Protein AF-0000000083176251 (afdb_homodimer)

Sequence (212 aa):
MFQDSAREVRVEEPKFLVAELRQTDGNWRLAKVDLDEHLGNENGHFQWGGRNFSRTARNVHFGFEGAANVPVLRAELRTPDGAWEPRDVNLNERVFNNNGHFEFQYMFQDSAREVRVEEPKFLVAELRQTDGNWRLAKVDLDEHLGNENGHFQWGGRNFSRTARNVHFGFEGAANVPVLRAELRTPDGAWEPRDVNLNERVFNNNGHFEFQY

Nearest PDB structures (foldseek):
  2l2f-assembly1_A  TM=8.494E-01  e=3.860E-09  Fusarium graminearum
  5k79-assembly2_B  TM=9.320E-01  e=6.963E-08  Gloeothece citriformis PCC 7424
  2rp3-assembly1_A  TM=8.799E-01  e=9.721E-08  Nostoc ellipsosporum
  2pys-assembly1_B  TM=8.764E-01  e=2.646E-07  Nostoc ellipsosporum
  2yhh-assembly1_A  TM=8.850E-01  e=4.615E-07  Microcystis aeruginosa

Secondary structure (DSSP, 8-state):
-GGGGEEEEEEPPP-EEEEEEE-TTS-EEEEEEEGGGTEEEETTEEEET--BGGGGEEEEEEEEETTTTEEEEEEEEE-TTS-EEEEEEEGGGTEEEETTEEEE--/-GGGGEEEEEEPPP-EEEEEEE-TTS-EEEEEEEGGGTEEEETTEEEET--BGGGGEEEEEEEEETTTTEEEEEEEEE-TTS-EEEEEEEGGGTEEEETTEEEE--

Solvent-accessible surface area (backbone atoms only — not comparable to full-atom values): 11335 Å² total; per-residue (Å²): 103,26,68,81,47,40,43,82,69,45,57,47,57,45,44,38,43,34,28,36,18,46,27,88,87,69,48,74,29,86,29,74,44,59,43,34,73,40,28,9,63,53,78,25,32,82,27,82,80,30,50,50,24,50,83,49,39,43,80,57,46,67,48,69,43,74,95,81,55,43,47,34,42,35,28,31,21,44,26,90,88,69,49,73,32,84,39,70,46,59,48,61,76,34,39,32,62,56,65,23,34,84,37,78,60,133,103,26,68,81,47,42,43,81,70,45,56,46,57,44,45,37,42,35,28,34,20,45,27,87,86,71,49,74,31,86,30,75,45,60,42,35,73,41,28,10,62,55,77,26,31,82,26,83,78,31,50,51,24,50,81,49,39,44,79,57,45,67,47,67,44,74,95,80,54,42,48,34,43,33,28,32,21,46,28,89,86,69,48,73,32,84,40,71,46,60,48,64,76,33,40,34,61,55,68,25,34,84,36,77,59,134

Foldseek 3Di:
DVVVVDPPDDDFDDFKDWDWAAAPVGDTATEIDGNQCAWDDDQFETDGNHGDQRVQWDPWDWFQDDPVRFTKIWTFGAGPVGDTDTYMDGCVVFWDDDRNYTGGDD/DVVVVDPPDDDFDDFKDWDWFAAPVGDTATEIDGNQCAWDDDQFETDGNHGDQRVFWDPWDWFQDDPVRFTKIWTFGAGPVGDTDTYMDTCVVFWDDDRNYTGGDD

InterPro domains:
  IPR011058 Cyanovirin-N [PF08881] (2-103)
  IPR011058 Cyanovirin-N [SM01111] (1-104)
  IPR036673 Cyanovirin-N superfamily [G3DSA:2.30.60.10] (1-105)
  IPR036673 Cyanovirin-N superfamily [SSF51322] (2-104)

Organism: Aspergillus parasiticus (NCBI:txid5067)

Radius of gyration: 18.67 Å; Cα contacts (8 Å, |Δi|>4): 536; chains: 2; bounding box: 30×47×44 Å

Structure (mmCIF, N/CA/C/O backbone):
data_AF-0000000083176251-model_v1
#
loop_
_entity.id
_entity.type
_entity.pdbx_description
1 polymer Cyanovirin-N
#
loop_
_atom_site.group_PDB
_atom_site.id
_atom_site.type_symbol
_atom_site.label_atom_id
_atom_site.label_alt_id
_atom_site.label_comp_id
_atom_site.label_asym_id
_atom_site.label_entity_id
_atom_site.label_seq_id
_atom_site.pdbx_PDB_ins_code
_atom_site.Cartn_x
_atom_site.Cartn_y
_atom_site.Cartn_z
_atom_site.occupancy
_atom_site.B_iso_or_equiv
_atom_site.auth_seq_id
_atom_site.auth_comp_id
_atom_site.auth_asym_id
_atom_site.auth_atom_id
_atom_site.pdbx_PDB_model_num
ATOM 1 N N . MET A 1 1 ? -0.073 23.828 8.609 1 87.25 1 MET A N 1
ATOM 2 C CA . MET A 1 1 ? -0.25 22.672 7.742 1 87.25 1 MET A CA 1
ATOM 3 C C . MET A 1 1 ? -1.068 21.578 8.438 1 87.25 1 MET A C 1
ATOM 5 O O . MET A 1 1 ? -1.411 21.719 9.617 1 87.25 1 MET A O 1
ATOM 9 N N . PHE A 1 2 ? -1.451 20.484 7.66 1 93.12 2 PHE A N 1
ATOM 10 C CA . PHE A 1 2 ? -2.391 19.562 8.273 1 93.12 2 PHE A CA 1
ATOM 11 C C . PHE A 1 2 ? -1.743 18.828 9.445 1 93.12 2 PHE A C 1
ATOM 13 O O . PHE A 1 2 ? -2.422 18.453 10.398 1 93.12 2 PHE A O 1
ATOM 20 N N . GLN A 1 3 ? -0.335 18.641 9.383 1 91.38 3 GLN A N 1
ATOM 21 C CA . GLN A 1 3 ? 0.332 17.828 10.406 1 91.38 3 GLN A CA 1
ATOM 22 C C . GLN A 1 3 ? 0.306 18.531 11.758 1 91.38 3 GLN A C 1
ATOM 24 O O . GLN A 1 3 ? 0.506 17.891 12.797 1 91.38 3 GLN A O 1
ATOM 29 N N . ASP A 1 4 ? 0.112 19.859 11.789 1 93.12 4 ASP A N 1
ATOM 30 C CA . ASP A 1 4 ? 0.05 20.609 13.039 1 93.12 4 ASP A CA 1
ATOM 31 C C . ASP A 1 4 ? -1.169 20.203 13.867 1 93.12 4 ASP A C 1
ATOM 33 O O . ASP A 1 4 ? -1.215 20.453 15.07 1 93.12 4 ASP A O 1
ATOM 37 N N . SER A 1 5 ? -2.152 19.688 13.258 1 94.56 5 SER A N 1
ATOM 38 C CA . SER A 1 5 ? -3.379 19.234 13.906 1 94.56 5 SER A CA 1
ATOM 39 C C . SER A 1 5 ? -3.684 17.781 13.555 1 94.56 5 SER A C 1
ATOM 41 O O . SER A 1 5 ? -4.844 17.406 13.367 1 94.56 5 SER A O 1
ATOM 43 N N . ALA A 1 6 ? -2.57 17.047 13.367 1 94.81 6 ALA A N 1
ATOM 44 C CA . ALA A 1 6 ? -2.693 15.633 13.062 1 94.81 6 ALA A CA 1
ATOM 45 C C . ALA A 1 6 ? -1.812 14.789 13.984 1 94.81 6 ALA A C 1
ATOM 47 O O . ALA A 1 6 ? -0.78 15.266 14.469 1 94.81 6 ALA A O 1
ATOM 48 N N . ARG A 1 7 ? -2.209 13.578 14.289 1 93.81 7 ARG A N 1
ATOM 49 C CA . ARG A 1 7 ? -1.374 12.609 14.992 1 93.81 7 ARG A CA 1
ATOM 50 C C . ARG A 1 7 ? -1.463 11.234 14.328 1 93.81 7 ARG A C 1
ATOM 52 O O . ARG A 1 7 ? -2.361 10.992 13.523 1 93.81 7 ARG A O 1
ATOM 59 N N . GLU A 1 8 ? -0.409 10.367 14.555 1 92.25 8 GLU A N 1
ATOM 60 C CA . GLU A 1 8 ? -0.295 9.016 14.008 1 92.25 8 GLU A CA 1
ATOM 61 C C . GLU A 1 8 ? -0.391 9.031 12.484 1 92.25 8 GLU A C 1
ATOM 63 O O . GLU A 1 8 ? -1.147 8.25 11.898 1 92.25 8 GLU A O 1
ATOM 68 N N . VAL A 1 9 ? 0.205 10.07 11.836 1 93.5 9 VAL A N 1
ATOM 69 C CA . VAL A 1 9 ? 0.182 10.219 10.391 1 93.5 9 VAL A CA 1
ATOM 70 C C . VAL A 1 9 ? 1.012 9.109 9.742 1 93.5 9 VAL A C 1
ATOM 72 O O . VAL A 1 9 ? 2.148 8.859 10.156 1 93.5 9 VAL A O 1
ATOM 75 N N . ARG A 1 10 ? 0.509 8.445 8.797 1 91.94 10 ARG A N 1
ATOM 76 C CA . ARG A 1 10 ? 1.243 7.41 8.078 1 91.94 10 ARG A CA 1
ATOM 77 C C . ARG A 1 10 ? 0.65 7.18 6.691 1 91.94 10 ARG A C 1
ATOM 79 O O . ARG A 1 10 ? -0.488 7.574 6.422 1 91.94 10 ARG A O 1
ATOM 86 N N . VAL A 1 11 ? 1.422 6.664 5.785 1 93 11 VAL A N 1
ATOM 87 C CA . VAL A 1 11 ? 0.941 6.039 4.559 1 93 11 VAL A CA 1
ATOM 88 C C . VAL A 1 11 ? 0.914 4.523 4.727 1 93 11 VAL A C 1
ATOM 90 O O . VAL A 1 11 ? 1.904 3.92 5.148 1 93 11 VAL A O 1
ATOM 93 N N . GLU A 1 12 ? -0.21 3.934 4.477 1 90.44 12 GLU A N 1
ATOM 94 C CA . GLU A 1 12 ? -0.39 2.508 4.738 1 90.44 12 GLU A CA 1
ATOM 95 C C . GLU A 1 12 ? 0.56 1.668 3.887 1 90.44 12 GLU A C 1
ATOM 97 O O . GLU A 1 12 ? 0.79 1.976 2.717 1 90.44 12 GLU A O 1
ATOM 102 N N . GLU A 1 13 ? 1.12 0.697 4.535 1 89.69 13 GLU A N 1
ATOM 103 C CA . GLU A 1 13 ? 1.987 -0.242 3.83 1 89.69 13 GLU A CA 1
ATOM 104 C C . GLU A 1 13 ? 1.206 -1.041 2.791 1 89.69 13 GLU A C 1
ATOM 106 O O . GLU A 1 13 ? -0.003 -1.236 2.93 1 89.69 13 GLU A O 1
ATOM 111 N N . PRO A 1 14 ? 1.884 -1.422 1.731 1 90.31 14 PRO A N 1
ATOM 112 C CA . PRO A 1 14 ? 1.231 -2.277 0.738 1 90.31 14 PRO A CA 1
ATOM 113 C C . PRO A 1 14 ? 0.709 -3.582 1.334 1 90.31 14 PRO A C 1
ATOM 115 O O . PRO A 1 14 ? 1.409 -4.23 2.115 1 90.31 14 PRO A O 1
ATOM 118 N N . LYS A 1 15 ? -0.503 -3.949 1.013 1 93.56 15 LYS A N 1
ATOM 119 C CA . LYS A 1 15 ? -1.061 -5.16 1.608 1 93.56 15 LYS A CA 1
ATOM 120 C C . LYS A 1 15 ? -2.014 -5.859 0.644 1 93.56 15 LYS A C 1
ATOM 122 O O . LYS A 1 15 ? -2.561 -6.918 0.96 1 93.56 15 LYS A O 1
ATOM 127 N N . PHE A 1 16 ? -2.236 -5.336 -0.539 1 94.62 16 PHE A N 1
ATOM 128 C CA . PHE A 1 16 ? -3.154 -5.957 -1.484 1 94.62 16 PHE A CA 1
ATOM 129 C C . PHE A 1 16 ? -2.391 -6.652 -2.604 1 94.62 16 PHE A C 1
ATOM 131 O O . PHE A 1 16 ? -1.622 -6.016 -3.328 1 94.62 16 PHE A O 1
ATOM 138 N N . LEU A 1 17 ? -2.605 -7.941 -2.742 1 96.75 17 LEU A N 1
ATOM 139 C CA . LEU A 1 17 ? -2.123 -8.727 -3.873 1 96.75 17 LEU A CA 1
ATOM 140 C C . LEU A 1 17 ? -3.129 -8.711 -5.02 1 96.75 17 LEU A C 1
ATOM 142 O O . LEU A 1 17 ? -4.312 -8.984 -4.816 1 96.75 17 LEU A O 1
ATOM 146 N N . VAL A 1 18 ? -2.66 -8.344 -6.137 1 95.69 18 VAL A N 1
ATOM 147 C CA . VAL A 1 18 ? -3.525 -8.211 -7.305 1 95.69 18 VAL A CA 1
ATOM 148 C C . VAL A 1 18 ? -2.936 -8.992 -8.477 1 95.69 18 VAL A C 1
ATOM 150 O O . VAL A 1 18 ? -1.713 -9.062 -8.633 1 95.69 18 VAL A O 1
ATOM 153 N N . ALA A 1 19 ? -3.812 -9.617 -9.266 1 97.06 19 ALA A N 1
ATOM 154 C CA . ALA A 1 19 ? -3.402 -10.352 -10.469 1 97.06 19 ALA A CA 1
ATOM 155 C C . ALA A 1 19 ? -4.602 -10.664 -11.352 1 97.06 19 ALA A C 1
ATOM 157 O O . ALA A 1 19 ? -5.75 -10.586 -10.906 1 97.06 19 ALA A O 1
ATOM 158 N N . GLU A 1 20 ? -4.309 -10.859 -12.578 1 97.56 20 GLU A N 1
ATOM 159 C CA . GLU A 1 20 ? -5.27 -11.57 -13.414 1 97.56 20 GLU A CA 1
ATOM 160 C C . GLU A 1 20 ? -5.082 -13.086 -13.312 1 97.56 20 GLU A C 1
ATOM 162 O O . GLU A 1 20 ? -4.004 -13.602 -13.602 1 97.56 20 GLU A O 1
ATOM 167 N N . LEU A 1 21 ? -6.152 -13.766 -12.891 1 98.12 21 LEU A N 1
ATOM 168 C CA . LEU A 1 21 ? -6.078 -15.211 -12.688 1 98.12 21 LEU A CA 1
ATOM 169 C C . LEU A 1 21 ? -6.902 -15.953 -13.734 1 98.12 21 LEU A C 1
ATOM 171 O O . LEU A 1 21 ? -8.008 -15.523 -14.078 1 98.12 21 LEU A O 1
ATOM 175 N N . ARG A 1 22 ? -6.391 -16.969 -14.227 1 97.75 22 ARG A N 1
ATOM 176 C CA . ARG A 1 22 ? -7.051 -17.75 -15.266 1 97.75 22 ARG A CA 1
ATOM 177 C C . ARG A 1 22 ? -8.164 -18.625 -14.68 1 97.75 22 ARG A C 1
ATOM 179 O O . ARG A 1 22 ? -7.984 -19.234 -13.633 1 97.75 22 ARG A O 1
ATOM 186 N N . GLN A 1 23 ? -9.289 -18.641 -15.469 1 97.81 23 GLN A N 1
ATOM 187 C CA . GLN A 1 23 ? -10.422 -19.484 -15.109 1 97.81 23 GLN A CA 1
ATOM 188 C C . GLN A 1 23 ? -10.422 -20.781 -15.914 1 97.81 23 GLN A C 1
ATOM 190 O O . GLN A 1 23 ? -9.711 -20.891 -16.922 1 97.81 23 GLN A O 1
ATOM 195 N N . THR A 1 24 ? -11.195 -21.734 -15.484 1 96.12 24 THR A N 1
ATOM 196 C CA . THR A 1 24 ? -11.258 -23.047 -16.125 1 96.12 24 THR A CA 1
ATOM 197 C C . THR A 1 24 ? -11.781 -22.922 -17.562 1 96.12 24 THR A C 1
ATOM 199 O O . THR A 1 24 ? -11.453 -23.734 -18.422 1 96.12 24 THR A O 1
ATOM 202 N N . ASP A 1 25 ? -12.555 -21.891 -17.828 1 96.38 25 ASP A N 1
ATOM 203 C CA . ASP A 1 25 ? -13.109 -21.703 -19.156 1 96.38 25 ASP A CA 1
ATOM 204 C C . ASP A 1 25 ? -12.125 -20.969 -20.062 1 96.38 25 ASP A C 1
ATOM 206 O O . ASP A 1 25 ? -12.422 -20.719 -21.234 1 96.38 25 ASP A O 1
ATOM 210 N N . GLY A 1 26 ? -11.016 -20.594 -19.562 1 96.06 26 GLY A N 1
ATOM 211 C CA . GLY A 1 26 ? -9.977 -19.984 -20.375 1 96.06 26 GLY A CA 1
ATOM 212 C C . GLY A 1 26 ? -9.938 -18.469 -20.25 1 96.06 26 GLY A C 1
ATOM 213 O O . GLY A 1 26 ? -8.977 -17.844 -20.688 1 96.06 26 GLY A O 1
ATOM 214 N N . ASN A 1 27 ? -10.922 -17.906 -19.641 1 97.12 27 ASN A N 1
ATOM 215 C CA . ASN A 1 27 ? -10.961 -16.469 -19.453 1 97.12 27 ASN A CA 1
ATOM 216 C C . ASN A 1 27 ? -10.109 -16.031 -18.266 1 97.12 27 ASN A C 1
AT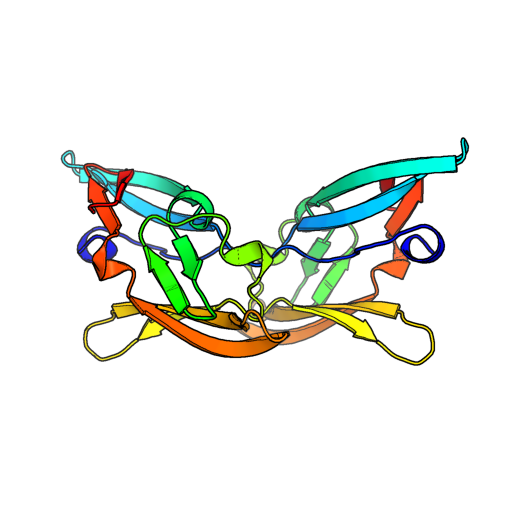OM 218 O O . ASN A 1 27 ? -9.664 -16.859 -17.484 1 97.12 27 ASN A O 1
ATOM 222 N N . TRP A 1 28 ? -9.82 -14.742 -18.266 1 97.19 28 TRP A N 1
ATOM 223 C CA . TRP A 1 28 ? -9.039 -14.164 -17.172 1 97.19 28 TRP A CA 1
ATOM 224 C C . TRP A 1 28 ? -9.906 -13.281 -16.281 1 97.19 28 TRP A C 1
ATOM 226 O O . TRP A 1 28 ? -10.773 -12.555 -16.781 1 97.19 28 TRP A O 1
ATOM 236 N N . ARG A 1 29 ? -9.672 -13.344 -15.008 1 97.31 29 ARG A N 1
ATOM 237 C CA . ARG A 1 29 ? -10.406 -12.539 -14.039 1 97.31 29 ARG A CA 1
ATOM 238 C C . ARG A 1 29 ? -9.461 -11.703 -13.188 1 97.31 29 ARG A C 1
ATOM 240 O O . ARG A 1 29 ? -8.492 -12.227 -12.633 1 97.31 29 ARG A O 1
ATOM 247 N N . LEU A 1 30 ? -9.758 -10.367 -13.094 1 96.38 30 LEU A N 1
ATOM 248 C CA . LEU A 1 30 ? -9.031 -9.523 -12.156 1 96.38 30 LEU A CA 1
ATOM 249 C C . LEU A 1 30 ? -9.359 -9.906 -10.711 1 96.38 30 LEU A C 1
ATOM 251 O O . LEU A 1 30 ? -10.523 -9.875 -10.305 1 96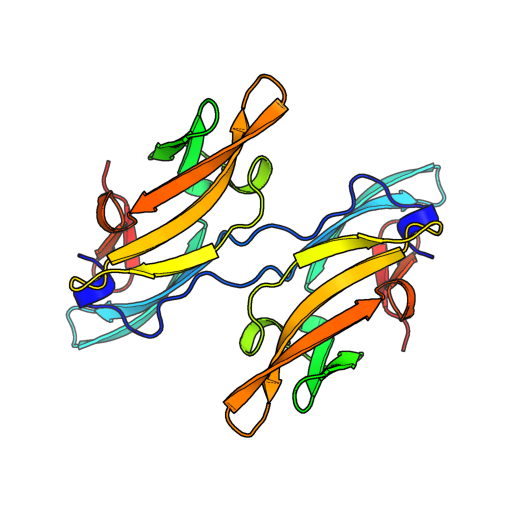.38 30 LEU A O 1
ATOM 255 N N . ALA A 1 31 ? -8.367 -10.359 -10.023 1 97.25 31 ALA A N 1
ATOM 256 C CA . ALA A 1 31 ? -8.531 -10.758 -8.625 1 97.25 31 ALA A CA 1
ATOM 257 C C . ALA A 1 31 ? -7.68 -9.891 -7.703 1 97.25 31 ALA A C 1
ATOM 259 O O . ALA A 1 31 ? -6.578 -9.477 -8.07 1 97.25 31 ALA A O 1
ATOM 260 N N . LYS A 1 32 ? -8.188 -9.539 -6.57 1 96 32 LYS A N 1
ATOM 261 C CA . LYS A 1 32 ? -7.531 -8.75 -5.535 1 96 32 LYS A CA 1
ATOM 262 C C . LYS A 1 32 ? -7.785 -9.344 -4.148 1 96 32 LYS A C 1
ATOM 264 O O . LYS A 1 32 ? -8.906 -9.766 -3.848 1 96 32 LYS A O 1
ATOM 269 N N . VAL A 1 33 ? -6.766 -9.43 -3.326 1 96.69 33 VAL A N 1
ATOM 270 C CA . VAL A 1 33 ? -6.957 -9.969 -1.979 1 96.69 33 VAL A CA 1
ATOM 271 C C . VAL A 1 33 ? -6.141 -9.148 -0.981 1 96.69 33 VAL A C 1
ATOM 273 O O . VAL A 1 33 ? -5.02 -8.727 -1.28 1 96.69 33 VAL A O 1
ATOM 276 N N . ASP A 1 34 ? -6.672 -8.867 0.172 1 96.44 34 ASP A N 1
ATOM 277 C CA . ASP A 1 34 ? -6.012 -8.203 1.29 1 96.44 34 ASP A CA 1
ATOM 278 C C . ASP A 1 34 ? -5.145 -9.188 2.08 1 96.44 34 ASP A C 1
ATOM 280 O O . ASP A 1 34 ? -5.668 -10.039 2.801 1 96.44 34 ASP A O 1
ATOM 284 N N . LEU A 1 35 ? -3.887 -9.047 2.033 1 97.62 35 LEU A N 1
ATOM 285 C CA . LEU A 1 35 ? -2.969 -9.969 2.688 1 97.62 35 LEU A CA 1
ATOM 286 C C . LEU A 1 35 ? -3.059 -9.844 4.203 1 97.62 35 LEU A C 1
ATOM 288 O O . LEU A 1 35 ? -2.686 -10.766 4.934 1 97.62 35 LEU A O 1
ATOM 292 N N . ASP A 1 36 ? -3.539 -8.703 4.727 1 96.81 36 ASP A N 1
ATOM 293 C CA . ASP A 1 36 ? -3.742 -8.508 6.16 1 96.81 36 ASP A CA 1
ATOM 294 C C . ASP A 1 36 ? -4.773 -9.492 6.707 1 96.81 36 ASP A C 1
ATOM 296 O O . ASP A 1 36 ? -4.875 -9.688 7.918 1 96.81 36 ASP A O 1
ATOM 300 N N . GLU A 1 37 ? -5.562 -10.07 5.836 1 97.38 37 GLU A N 1
ATOM 301 C CA . GLU A 1 37 ? -6.566 -11.031 6.273 1 97.38 37 GLU A CA 1
ATOM 302 C C . GLU A 1 37 ? -5.961 -12.43 6.43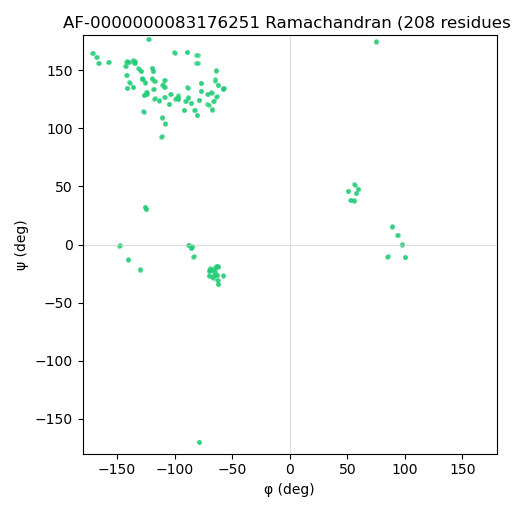 1 97.38 37 GLU A C 1
ATOM 304 O O . GLU A 1 37 ? -6.598 -13.328 6.988 1 97.38 37 GLU A O 1
ATOM 309 N N . HIS A 1 38 ? -4.75 -12.648 5.977 1 97.81 38 HIS A N 1
ATOM 310 C CA . HIS A 1 38 ? -4.18 -13.992 5.918 1 97.81 38 HIS A CA 1
ATOM 311 C C . HIS A 1 38 ? -2.797 -14.031 6.555 1 97.81 38 HIS A C 1
ATOM 313 O O . HIS A 1 38 ? -2.297 -15.109 6.902 1 97.81 38 HIS A O 1
ATOM 319 N N . LEU A 1 39 ? -2.133 -12.844 6.652 1 97.19 39 LEU A N 1
ATOM 320 C CA . LEU A 1 39 ? -0.773 -12.758 7.172 1 97.19 39 LEU A CA 1
ATOM 321 C C . LEU A 1 39 ? -0.727 -11.891 8.43 1 97.19 39 LEU A C 1
ATOM 323 O O . LEU A 1 39 ? -1.325 -10.812 8.469 1 97.19 39 LEU A O 1
ATOM 327 N N . GLY A 1 40 ? -0.051 -12.367 9.438 1 97.38 40 GLY A N 1
ATOM 328 C CA . GLY A 1 40 ? 0.206 -11.609 10.648 1 97.38 40 GLY A CA 1
ATOM 329 C C . GLY A 1 40 ? 1.684 -11.469 10.961 1 97.38 40 GLY A C 1
ATOM 330 O O . GLY A 1 40 ? 2.533 -11.852 10.156 1 97.38 40 GLY A O 1
ATOM 331 N N . ASN A 1 41 ? 1.97 -10.773 11.961 1 98.06 41 ASN A N 1
ATOM 332 C CA . ASN A 1 41 ? 3.299 -10.664 12.555 1 98.06 41 ASN A CA 1
ATOM 333 C C . ASN A 1 41 ? 3.355 -11.328 13.922 1 98.06 41 ASN A C 1
ATOM 335 O O . ASN A 1 41 ? 2.717 -10.867 14.875 1 98.06 41 ASN A O 1
ATOM 339 N N . GLU A 1 42 ? 4.059 -12.398 13.898 1 97.56 42 GLU A N 1
ATOM 340 C CA . GLU A 1 42 ? 4.305 -13.094 15.164 1 97.56 42 GLU A CA 1
ATOM 341 C C . GLU A 1 42 ? 5.758 -12.938 15.602 1 97.56 42 GLU A C 1
ATOM 343 O O . GLU A 1 42 ? 6.641 -13.641 15.102 1 97.56 42 GLU A O 1
ATOM 348 N N . ASN A 1 43 ? 5.992 -12.086 16.594 1 96.25 43 ASN A N 1
ATOM 349 C CA . ASN A 1 43 ? 7.312 -11.836 17.172 1 96.25 43 ASN A CA 1
ATOM 350 C C . ASN A 1 43 ? 8.336 -11.484 16.094 1 96.25 43 ASN A C 1
ATOM 352 O O . ASN A 1 43 ? 9.438 -12.031 16.078 1 96.25 43 ASN A O 1
ATOM 356 N N . GLY A 1 44 ? 7.91 -10.766 15.164 1 97.31 44 GLY A N 1
ATOM 357 C CA . GLY A 1 44 ? 8.828 -10.312 14.133 1 97.31 44 GLY A CA 1
ATOM 358 C C . GLY A 1 44 ? 8.945 -11.281 12.969 1 97.31 44 GLY A C 1
ATOM 359 O O . GLY A 1 44 ? 9.906 -11.227 12.195 1 97.31 44 GLY A O 1
ATOM 360 N N . HIS A 1 45 ? 8.008 -12.227 12.844 1 97.88 45 HIS A N 1
ATOM 361 C CA . HIS A 1 45 ? 7.973 -13.172 11.734 1 97.88 45 HIS A CA 1
ATOM 362 C C . HIS A 1 45 ? 6.602 -13.195 11.062 1 97.88 45 HIS A C 1
ATOM 364 O O . HIS A 1 45 ? 5.574 -13.078 11.742 1 97.88 45 HIS A O 1
ATOM 370 N N . PHE A 1 46 ? 6.656 -13.328 9.742 1 98.12 46 PHE A N 1
ATOM 371 C CA . PHE A 1 46 ? 5.387 -13.562 9.07 1 98.12 46 PHE A CA 1
ATOM 372 C C . PHE A 1 46 ? 4.703 -14.812 9.617 1 98.12 46 PHE A C 1
ATOM 374 O O . PHE A 1 46 ? 5.359 -15.82 9.875 1 98.12 46 PHE A O 1
ATOM 381 N N . GLN A 1 47 ? 3.488 -14.664 9.844 1 98 47 GLN A N 1
ATOM 382 C CA . GLN A 1 47 ? 2.705 -15.805 10.32 1 98 47 GLN A CA 1
ATOM 383 C C . GLN A 1 47 ? 1.47 -16.016 9.453 1 98 47 GLN A C 1
ATOM 385 O O . GLN A 1 47 ? 0.552 -15.195 9.445 1 98 47 GLN A O 1
ATOM 390 N N . TRP A 1 48 ? 1.426 -17.156 8.742 1 97.81 48 TRP A N 1
ATOM 391 C CA . TRP A 1 48 ? 0.218 -17.531 8.008 1 97.81 48 TRP A CA 1
ATOM 392 C C . TRP A 1 48 ? -0.941 -17.797 8.961 1 97.81 48 TRP A C 1
ATOM 394 O O . TRP A 1 48 ? -0.757 -18.406 10.016 1 97.81 48 TRP A O 1
ATOM 404 N N . GLY A 1 49 ? -2.135 -17.375 8.57 1 96.62 49 GLY A N 1
ATOM 405 C CA . GLY A 1 49 ? -3.301 -17.531 9.422 1 96.62 49 GLY A CA 1
ATOM 406 C C . GLY A 1 49 ? -3.453 -16.391 10.422 1 96.62 49 GLY A C 1
ATOM 407 O O . GLY A 1 49 ? -4.457 -16.312 11.133 1 96.62 49 GLY A O 1
ATOM 408 N N . GLY A 1 50 ? -2.434 -15.586 10.5 1 95.75 50 GLY A N 1
ATOM 409 C CA . GLY A 1 50 ? -2.533 -14.375 11.297 1 95.75 50 GLY A CA 1
ATOM 410 C C . GLY A 1 50 ? -3.283 -13.258 10.602 1 95.75 50 GLY A C 1
ATOM 411 O O . GLY A 1 50 ? -4.023 -13.5 9.648 1 95.75 50 GLY A O 1
ATOM 412 N N . ARG A 1 51 ? -3.221 -12.062 11.203 1 96.38 51 ARG A N 1
ATOM 413 C CA . ARG A 1 51 ? -3.895 -10.906 10.617 1 96.38 51 ARG A CA 1
ATOM 414 C C . ARG A 1 51 ? -3.074 -9.641 10.82 1 96.38 51 ARG A C 1
ATOM 416 O O . ARG A 1 51 ? -2.266 -9.555 11.742 1 96.38 51 ARG A O 1
ATOM 423 N N . ASN A 1 52 ? -3.285 -8.719 9.93 1 96.5 52 ASN A N 1
ATOM 424 C CA . ASN A 1 52 ? -2.844 -7.34 10.078 1 96.5 52 ASN A CA 1
ATOM 425 C C . ASN A 1 52 ? -1.329 -7.25 10.242 1 96.5 52 ASN A C 1
ATOM 427 O O . ASN A 1 52 ? -0.838 -6.543 11.125 1 96.5 52 ASN A O 1
ATOM 431 N N . PHE A 1 53 ? -0.616 -7.953 9.367 1 97.25 53 PHE A N 1
ATOM 432 C CA . PHE A 1 53 ? 0.837 -7.859 9.43 1 97.25 53 PHE A CA 1
ATOM 433 C C . PHE A 1 53 ? 1.3 -6.434 9.156 1 97.25 53 PHE A C 1
ATOM 435 O O . PHE A 1 53 ? 2.301 -5.98 9.711 1 97.25 53 PHE A O 1
ATOM 442 N N . SER A 1 54 ? 0.562 -5.727 8.266 1 94.44 54 SER A N 1
ATOM 443 C CA . SER A 1 54 ? 0.99 -4.434 7.738 1 94.44 54 SER A CA 1
ATOM 444 C C . SER A 1 54 ? 1.05 -3.381 8.844 1 94.44 54 SER A C 1
ATOM 446 O O . SER A 1 54 ? 1.756 -2.379 8.711 1 94.44 54 SER A O 1
ATOM 448 N N . ARG A 1 55 ? 0.334 -3.564 10.023 1 91.12 55 ARG A N 1
ATOM 449 C CA . ARG A 1 55 ? 0.281 -2.602 11.117 1 91.12 55 ARG A CA 1
ATOM 450 C C . ARG A 1 55 ? 1.62 -2.525 11.844 1 91.12 55 ARG A C 1
ATOM 452 O O . ARG A 1 55 ? 1.922 -1.522 12.5 1 91.12 55 ARG A O 1
ATOM 459 N N . THR A 1 56 ? 2.363 -3.613 11.797 1 94.12 56 THR A N 1
ATOM 460 C CA . THR A 1 56 ? 3.668 -3.664 12.445 1 94.12 56 THR A CA 1
ATOM 461 C C . THR A 1 56 ? 4.754 -4.059 11.453 1 94.12 56 THR A C 1
ATOM 463 O O . THR A 1 56 ? 5.668 -4.816 11.789 1 94.12 56 THR A O 1
ATOM 466 N N . ALA A 1 57 ? 4.523 -3.668 10.203 1 94.38 57 ALA A N 1
ATOM 467 C CA . ALA A 1 57 ? 5.488 -3.869 9.125 1 94.38 57 ALA A CA 1
ATOM 468 C C . ALA A 1 57 ? 5.91 -2.537 8.508 1 94.38 57 ALA A C 1
ATOM 470 O O . ALA A 1 57 ? 5.164 -1.556 8.57 1 94.38 57 ALA A O 1
ATOM 471 N N . ARG A 1 58 ? 7.09 -2.506 7.992 1 87.06 58 ARG A N 1
ATOM 472 C CA . ARG A 1 58 ? 7.57 -1.368 7.211 1 87.06 58 ARG A CA 1
ATOM 473 C C . ARG A 1 58 ? 8.43 -1.831 6.039 1 87.06 58 ARG A C 1
ATOM 475 O O . ARG A 1 58 ? 8.836 -2.992 5.98 1 87.06 58 ARG A O 1
ATOM 482 N N . ASN A 1 59 ? 8.531 -0.986 5.027 1 88.69 59 ASN A N 1
ATOM 483 C CA . ASN A 1 59 ? 9.328 -1.281 3.846 1 88.69 59 ASN A CA 1
ATOM 484 C C . ASN A 1 59 ? 8.875 -2.566 3.164 1 88.69 59 ASN A C 1
ATOM 486 O O . ASN A 1 59 ? 9.688 -3.447 2.879 1 88.69 59 ASN A O 1
ATOM 490 N N . VAL A 1 60 ? 7.582 -2.705 3.031 1 92.56 60 VAL A N 1
ATOM 491 C CA . VAL A 1 60 ? 7.012 -3.885 2.391 1 92.56 60 VAL A CA 1
ATOM 492 C C . VAL A 1 60 ? 7.281 -3.84 0.888 1 92.56 60 VAL A C 1
ATOM 494 O O . VAL A 1 60 ? 7.043 -2.818 0.239 1 92.56 60 VAL A O 1
ATOM 497 N N . HIS A 1 61 ? 7.793 -4.879 0.363 1 90.44 61 HIS A N 1
ATOM 498 C CA . HIS A 1 61 ? 8.047 -4.98 -1.07 1 90.44 61 HIS A CA 1
ATOM 499 C C . HIS A 1 61 ? 7.746 -6.387 -1.581 1 90.44 61 HIS A C 1
ATOM 501 O O . HIS A 1 61 ? 7.871 -7.363 -0.838 1 90.44 61 HIS A O 1
ATOM 507 N N . PHE A 1 62 ? 7.281 -6.402 -2.781 1 93.94 62 PHE A N 1
ATOM 508 C CA . PHE A 1 62 ? 6.941 -7.648 -3.461 1 93.94 62 PHE A CA 1
ATOM 509 C C . PHE A 1 62 ? 7.762 -7.812 -4.734 1 93.94 62 PHE A C 1
ATOM 511 O O . PHE A 1 62 ? 8.031 -6.832 -5.434 1 93.94 62 PHE A O 1
ATOM 518 N N . GLY A 1 63 ? 8.133 -9.125 -4.961 1 92 63 GLY A N 1
ATOM 519 C CA . GLY A 1 63 ? 8.781 -9.438 -6.223 1 92 63 GLY A CA 1
ATOM 520 C C . GLY A 1 63 ? 8.953 -10.922 -6.453 1 92 63 GLY A C 1
ATOM 521 O O . GLY A 1 63 ? 8.727 -11.727 -5.551 1 92 63 GLY A O 1
ATOM 522 N N . PHE A 1 64 ? 9.258 -11.273 -7.73 1 93.5 64 PHE A N 1
ATOM 523 C CA . PHE A 1 64 ? 9.602 -12.648 -8.094 1 93.5 64 PHE A CA 1
ATOM 524 C C . PHE A 1 64 ? 11.102 -12.875 -7.957 1 93.5 64 PHE A C 1
ATOM 526 O O . PHE A 1 64 ? 11.906 -12.031 -8.352 1 93.5 64 PHE A O 1
ATOM 533 N N . GLU A 1 65 ? 11.43 -13.992 -7.367 1 92.75 65 GLU A N 1
ATOM 534 C CA . GLU A 1 65 ? 12.844 -14.219 -7.09 1 92.75 65 GLU A CA 1
ATOM 535 C C . GLU A 1 65 ? 13.281 -15.609 -7.551 1 92.75 65 GLU A C 1
ATOM 537 O O . GLU A 1 65 ? 12.477 -16.547 -7.551 1 92.75 65 GLU A O 1
ATOM 542 N N . GLY A 1 66 ? 14.547 -15.695 -7.879 1 90.62 66 GLY A N 1
ATOM 543 C CA . GLY A 1 66 ? 15.164 -16.969 -8.203 1 90.62 66 GLY A CA 1
ATOM 544 C C . GLY A 1 66 ? 14.781 -17.484 -9.578 1 90.62 66 GLY A C 1
ATOM 545 O O . GLY A 1 66 ? 13.992 -16.859 -10.281 1 90.62 66 GLY A O 1
ATOM 546 N N . ALA A 1 67 ? 15.406 -18.594 -9.953 1 89.81 67 ALA A N 1
ATOM 547 C CA . ALA A 1 67 ? 15.188 -19.234 -11.25 1 89.81 67 ALA A CA 1
ATOM 548 C C . ALA A 1 67 ? 13.766 -19.766 -11.359 1 89.81 67 ALA A C 1
ATOM 550 O O . ALA A 1 67 ? 13.195 -19.812 -12.453 1 89.81 67 ALA A O 1
ATOM 551 N N . ALA A 1 68 ? 13.227 -20.062 -10.266 1 89.12 68 ALA A N 1
ATOM 552 C CA . ALA A 1 68 ? 11.891 -20.641 -10.242 1 89.12 68 ALA A CA 1
ATOM 553 C C . ALA A 1 68 ? 10.82 -19.562 -10.211 1 89.12 68 ALA A C 1
ATOM 555 O O . ALA A 1 68 ? 9.625 -19.859 -10.148 1 89.12 68 ALA A O 1
ATOM 556 N N . ASN A 1 69 ? 11.164 -18.203 -10.195 1 91.12 69 ASN A N 1
ATOM 557 C CA . ASN A 1 69 ? 10.234 -17.094 -10.211 1 91.12 69 ASN A CA 1
ATOM 558 C C . ASN A 1 69 ? 9.242 -17.172 -9.055 1 91.12 69 ASN A C 1
ATOM 560 O O . ASN A 1 69 ? 8.023 -17.094 -9.266 1 91.12 69 ASN A O 1
ATOM 564 N N . VAL A 1 70 ? 9.773 -17.328 -7.922 1 94.25 70 VAL A N 1
ATOM 565 C CA . VAL A 1 70 ? 8.984 -17.484 -6.707 1 94.25 70 VAL A CA 1
ATOM 566 C C . VAL A 1 70 ? 8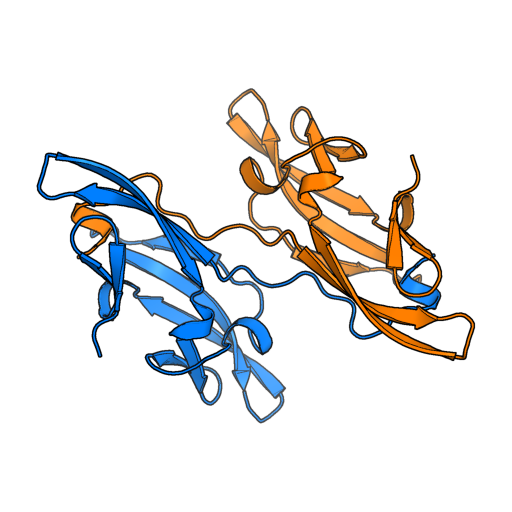.477 -16.125 -6.234 1 94.25 70 VAL A C 1
ATOM 568 O O . VAL A 1 70 ? 9.25 -15.172 -6.145 1 94.25 70 VAL A O 1
ATOM 571 N N . PRO A 1 71 ? 7.152 -16 -6.078 1 95.88 71 PRO A N 1
ATOM 572 C CA . PRO A 1 71 ? 6.617 -14.75 -5.543 1 95.88 71 PRO A CA 1
ATOM 573 C C . PRO A 1 71 ? 6.938 -14.555 -4.062 1 95.88 71 PRO A C 1
ATOM 575 O O . PRO A 1 71 ? 6.469 -15.328 -3.219 1 95.88 71 PRO A O 1
ATOM 578 N N . VAL A 1 72 ? 7.656 -13.469 -3.711 1 96.81 72 VAL A N 1
ATOM 579 C CA . VAL A 1 72 ? 8.141 -13.266 -2.35 1 96.81 72 VAL A CA 1
ATOM 580 C C . VAL A 1 72 ? 7.703 -11.891 -1.841 1 96.81 72 VAL A C 1
ATOM 582 O O . VAL A 1 72 ? 7.824 -10.891 -2.553 1 96.81 72 VAL A O 1
ATOM 585 N N . LEU A 1 73 ? 7.105 -11.867 -0.706 1 96.94 73 LEU A N 1
ATOM 586 C CA . LEU A 1 73 ? 6.848 -10.648 0.05 1 96.94 73 LEU A CA 1
ATOM 587 C C . LEU A 1 73 ? 7.918 -10.43 1.117 1 96.94 73 LEU A C 1
ATOM 589 O O . LEU A 1 73 ? 8.18 -11.328 1.923 1 96.94 73 LEU A O 1
ATOM 593 N N . ARG A 1 74 ? 8.531 -9.258 1.082 1 96.25 74 ARG A N 1
ATOM 594 C CA . ARG A 1 74 ? 9.547 -8.898 2.066 1 96.25 74 ARG A CA 1
ATOM 595 C C . ARG A 1 74 ? 9.133 -7.668 2.861 1 96.25 74 ARG A C 1
ATOM 597 O O . ARG A 1 74 ? 8.406 -6.816 2.357 1 96.25 74 ARG A O 1
ATOM 604 N N . ALA A 1 75 ? 9.57 -7.621 4.055 1 96.38 75 ALA A N 1
ATOM 605 C CA . ALA A 1 75 ? 9.305 -6.477 4.926 1 96.38 75 ALA A CA 1
ATOM 606 C C . ALA A 1 75 ? 10.172 -6.527 6.18 1 96.38 75 ALA A C 1
ATOM 608 O O . ALA A 1 75 ? 10.836 -7.535 6.441 1 96.38 75 ALA A O 1
ATOM 609 N N . GLU A 1 76 ? 10.312 -5.406 6.844 1 96.62 76 GLU A N 1
ATOM 610 C CA . GLU A 1 76 ? 10.781 -5.41 8.227 1 96.62 76 GLU A CA 1
ATOM 611 C C . GLU A 1 76 ? 9.617 -5.5 9.203 1 96.62 76 GLU A C 1
ATOM 613 O O . GLU A 1 76 ? 8.711 -4.664 9.18 1 96.62 76 GLU A O 1
ATOM 618 N N . LEU A 1 77 ? 9.633 -6.504 10.055 1 98.06 77 LEU A N 1
ATOM 619 C CA . LEU A 1 77 ? 8.539 -6.73 11 1 98.06 77 LEU A CA 1
ATOM 620 C C . LEU A 1 77 ? 8.977 -6.398 12.422 1 98.06 77 LEU A C 1
ATOM 622 O O . LEU A 1 77 ? 10.086 -6.73 12.828 1 98.06 77 LEU A O 1
ATOM 626 N N . ARG A 1 78 ? 8.141 -5.703 13.156 1 96.94 78 ARG A N 1
ATOM 627 C CA . ARG A 1 78 ? 8.461 -5.238 14.5 1 96.94 78 ARG A CA 1
ATOM 628 C C . ARG A 1 78 ? 8.352 -6.375 15.516 1 96.94 78 ARG A C 1
ATOM 630 O O . ARG A 1 78 ? 7.402 -7.164 15.469 1 96.94 78 ARG A O 1
ATOM 637 N N . THR A 1 79 ? 9.359 -6.512 16.359 1 97.69 79 THR A N 1
ATOM 638 C CA . THR A 1 79 ? 9.336 -7.477 17.453 1 97.69 79 THR A CA 1
ATOM 639 C C . THR A 1 79 ? 8.727 -6.855 18.719 1 97.69 79 THR A C 1
ATOM 641 O O . THR A 1 79 ? 8.562 -5.637 18.797 1 97.69 79 THR A O 1
ATOM 644 N N . PRO A 1 80 ? 8.352 -7.684 19.734 1 95.25 80 PRO A N 1
ATOM 645 C CA . PRO A 1 80 ? 7.781 -7.164 20.984 1 95.25 80 PRO A CA 1
ATOM 646 C C . PRO A 1 80 ? 8.711 -6.184 21.703 1 95.25 80 PRO A C 1
ATOM 648 O O . PRO A 1 80 ? 8.242 -5.27 22.375 1 95.25 80 PRO A O 1
ATOM 651 N N . ASP A 1 81 ? 9.945 -6.266 21.531 1 95.5 81 ASP A N 1
ATOM 652 C CA . ASP A 1 81 ? 10.898 -5.375 22.172 1 95.5 81 ASP A CA 1
ATOM 653 C C . ASP A 1 81 ? 11.086 -4.09 21.375 1 95.5 81 ASP A C 1
ATOM 655 O O . ASP A 1 81 ? 11.891 -3.23 21.75 1 95.5 81 ASP A O 1
ATOM 659 N N . GLY A 1 82 ? 10.438 -4.008 20.266 1 95 82 GLY A N 1
ATOM 660 C CA . GLY A 1 82 ? 10.461 -2.775 19.5 1 95 82 GLY A CA 1
ATOM 661 C C . GLY A 1 82 ? 11.484 -2.789 18.375 1 95 82 GLY A C 1
ATOM 662 O O . GLY A 1 82 ? 11.641 -1.796 17.672 1 95 82 GLY A O 1
ATOM 663 N N . ALA A 1 83 ? 12.227 -3.904 18.203 1 96.44 83 ALA A N 1
ATOM 664 C CA . ALA A 1 83 ? 13.219 -4.023 17.141 1 96.44 83 ALA A CA 1
ATOM 665 C C . ALA A 1 83 ? 12.555 -4.387 15.812 1 96.44 83 ALA A C 1
ATOM 667 O O . ALA A 1 83 ? 11.43 -4.898 15.797 1 96.44 83 ALA A O 1
ATOM 668 N N . TRP A 1 84 ? 13.219 -4.051 14.703 1 95.5 84 TRP A N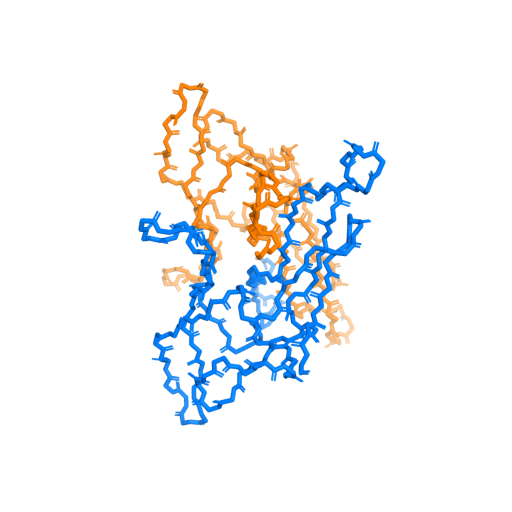 1
ATOM 669 C CA . TRP A 1 84 ? 12.734 -4.379 13.367 1 95.5 84 TRP A CA 1
ATOM 670 C C . TRP A 1 84 ? 13.594 -5.465 12.727 1 95.5 84 TRP A C 1
ATOM 672 O O . TRP A 1 84 ? 14.82 -5.324 12.641 1 95.5 84 TRP A O 1
ATOM 682 N N . GLU A 1 85 ? 12.953 -6.531 12.258 1 97.75 85 GLU A N 1
ATOM 683 C CA . GLU A 1 85 ? 13.664 -7.668 11.688 1 97.75 85 GLU A CA 1
ATOM 684 C C . GLU A 1 85 ? 13.297 -7.867 10.219 1 97.75 85 GLU A C 1
ATOM 686 O O . GLU A 1 85 ? 12.117 -7.977 9.875 1 97.75 85 GLU A O 1
ATOM 691 N N . PRO A 1 86 ? 14.352 -7.902 9.352 1 97.44 86 PRO A N 1
ATOM 692 C CA . PRO A 1 86 ? 14.047 -8.234 7.957 1 97.44 86 PRO A CA 1
ATOM 693 C C . PRO A 1 86 ? 13.555 -9.672 7.785 1 97.44 86 PRO A C 1
ATOM 695 O O . PRO A 1 86 ? 14.203 -10.609 8.258 1 97.44 86 PRO A O 1
ATOM 698 N N . ARG A 1 87 ? 12.336 -9.773 7.176 1 98 87 ARG A N 1
ATOM 699 C CA . ARG A 1 87 ? 11.727 -11.086 6.973 1 98 87 ARG A CA 1
ATOM 700 C C . ARG A 1 87 ? 11.141 -11.203 5.57 1 98 87 ARG A C 1
ATOM 702 O O . ARG A 1 87 ? 10.93 -10.195 4.895 1 98 87 ARG A O 1
ATOM 709 N N . ASP A 1 88 ? 10.977 -12.438 5.145 1 97.56 88 ASP A N 1
ATOM 710 C CA . ASP A 1 88 ? 10.32 -12.688 3.865 1 97.56 88 ASP A CA 1
ATOM 711 C C . ASP A 1 88 ? 9.391 -13.898 3.955 1 97.56 88 ASP A C 1
ATOM 713 O O . ASP A 1 88 ? 9.5 -14.695 4.887 1 97.56 88 ASP A O 1
ATOM 717 N N . VAL A 1 89 ? 8.453 -13.945 3.084 1 97.75 89 VAL A N 1
ATOM 718 C CA . VAL A 1 89 ? 7.527 -15.078 3.012 1 97.75 89 VAL A CA 1
ATOM 719 C C . VAL A 1 89 ? 7.227 -15.406 1.552 1 97.75 89 VAL A C 1
ATOM 721 O O . VAL A 1 89 ? 7.062 -14.5 0.727 1 97.75 89 VAL A O 1
ATOM 724 N N . ASN A 1 90 ? 7.281 -16.688 1.281 1 97.19 90 ASN A N 1
ATOM 725 C CA . ASN A 1 90 ? 6.93 -17.203 -0.041 1 97.19 90 ASN A CA 1
ATOM 726 C C . ASN A 1 90 ? 5.418 -17.375 -0.189 1 97.19 90 ASN A C 1
ATOM 728 O O . ASN A 1 90 ? 4.828 -18.25 0.443 1 97.19 90 ASN A O 1
ATOM 732 N N . LEU A 1 91 ? 4.781 -16.641 -1.081 1 97.38 91 LEU A N 1
ATOM 733 C CA . LEU A 1 91 ? 3.326 -16.641 -1.197 1 97.38 91 LEU A CA 1
ATOM 734 C C . LEU A 1 91 ? 2.834 -17.969 -1.763 1 97.38 91 LEU A C 1
ATOM 736 O O . LEU A 1 91 ? 1.7 -18.375 -1.505 1 97.38 91 LEU A O 1
ATOM 740 N N . ASN A 1 92 ? 3.682 -18.656 -2.438 1 95.81 92 ASN A N 1
ATOM 741 C CA . ASN A 1 92 ? 3.314 -19.953 -2.982 1 95.81 92 ASN A CA 1
ATOM 742 C C . ASN A 1 92 ? 3.012 -20.953 -1.873 1 95.81 92 ASN A C 1
ATOM 744 O O . ASN A 1 92 ? 2.42 -22.016 -2.127 1 95.81 92 ASN A O 1
ATOM 748 N N . GLU A 1 93 ? 3.447 -20.672 -0.753 1 95.94 93 GLU A N 1
ATOM 749 C CA . GLU A 1 93 ? 3.236 -21.578 0.362 1 95.94 93 GLU A CA 1
ATOM 750 C C . GLU A 1 93 ? 1.75 -21.75 0.659 1 95.94 93 GLU A C 1
ATOM 752 O O . GLU A 1 93 ? 1.329 -22.812 1.147 1 95.94 93 GLU A O 1
ATOM 757 N N . ARG A 1 94 ? 0.91 -20.703 0.402 1 96.94 94 ARG A N 1
ATOM 758 C CA . ARG A 1 94 ? -0.483 -20.797 0.828 1 96.94 94 ARG A CA 1
ATOM 759 C C . ARG A 1 94 ? -1.417 -20.203 -0.225 1 96.94 94 ARG A C 1
ATOM 761 O O . ARG A 1 94 ? -2.633 -20.391 -0.163 1 96.94 94 ARG A O 1
ATOM 768 N N . VAL A 1 95 ? -0.974 -19.531 -1.137 1 97.06 95 VAL A N 1
ATOM 769 C CA . VAL A 1 95 ? -1.812 -18.828 -2.104 1 97.06 95 VAL A CA 1
ATOM 770 C C . VAL A 1 95 ? -1.959 -19.672 -3.367 1 97.06 95 VAL A C 1
ATOM 772 O O . VAL A 1 95 ? -0.963 -20.047 -3.994 1 97.06 95 VAL A O 1
ATOM 775 N N . PHE A 1 96 ? -3.141 -19.906 -3.789 1 96.69 96 PHE A N 1
ATOM 776 C CA . PHE A 1 96 ? -3.457 -20.688 -4.977 1 96.69 96 PHE A CA 1
ATOM 777 C C . PHE A 1 96 ? -4.504 -19.984 -5.828 1 96.69 96 PHE A C 1
ATOM 779 O O . PHE A 1 96 ? -5.191 -19.078 -5.355 1 96.69 96 PHE A O 1
ATOM 786 N N . ASN A 1 97 ? -4.523 -20.312 -7.09 1 97.56 97 ASN A N 1
ATOM 787 C CA . ASN A 1 97 ? -5.598 -19.906 -7.992 1 97.56 97 ASN A CA 1
ATOM 788 C C . ASN A 1 97 ? -6.703 -20.953 -8.055 1 97.56 97 ASN A C 1
ATOM 790 O O . ASN A 1 97 ? -6.469 -22.078 -8.469 1 97.56 97 ASN A O 1
ATOM 794 N N . ASN A 1 98 ? -7.855 -20.516 -7.582 1 97.31 98 ASN A N 1
ATOM 795 C CA . ASN A 1 98 ? -9.047 -21.344 -7.715 1 97.31 98 ASN A CA 1
ATOM 796 C C . ASN A 1 98 ? -10.055 -20.734 -8.68 1 97.31 98 ASN A C 1
ATOM 798 O O . ASN A 1 98 ? -10.922 -19.969 -8.273 1 97.31 98 ASN A O 1
ATOM 802 N N . ASN A 1 99 ? -9.961 -21.125 -9.891 1 97.25 99 ASN A N 1
ATOM 803 C CA . ASN A 1 99 ? -10.867 -20.688 -10.953 1 97.25 99 ASN A CA 1
ATOM 804 C C . ASN A 1 99 ? -10.992 -19.172 -10.992 1 97.25 99 ASN A C 1
ATOM 806 O O . ASN A 1 99 ? -12.102 -18.641 -10.961 1 97.25 99 ASN A O 1
ATOM 810 N N . GLY A 1 100 ? -9.906 -18.516 -10.922 1 96.94 100 GLY A N 1
ATOM 811 C CA . GLY A 1 100 ? -9.891 -17.062 -11.086 1 96.94 100 GLY A CA 1
ATOM 812 C C . GLY A 1 100 ? -9.984 -16.312 -9.766 1 96.94 100 GLY A C 1
ATOM 813 O O . GLY A 1 100 ? -10.148 -15.094 -9.758 1 96.94 100 GLY A O 1
ATOM 814 N N . HIS A 1 101 ? -9.898 -17.047 -8.641 1 97.25 101 HIS A N 1
ATOM 815 C CA . HIS A 1 101 ? -9.914 -16.438 -7.32 1 97.25 101 HIS A CA 1
ATOM 816 C C . HIS A 1 101 ? -8.695 -16.859 -6.5 1 97.25 101 HIS A C 1
ATOM 818 O O . HIS A 1 101 ? -8.266 -18 -6.574 1 97.25 101 HIS A O 1
ATOM 824 N N . PHE A 1 102 ? -8.133 -15.883 -5.766 1 97.5 102 PHE A N 1
ATOM 825 C CA . PHE A 1 102 ? -7.113 -16.266 -4.793 1 97.5 102 PHE A CA 1
ATOM 826 C C . PHE A 1 102 ? -7.703 -17.156 -3.713 1 97.5 102 PHE A C 1
ATOM 828 O O . PHE A 1 102 ? -8.758 -16.859 -3.154 1 97.5 102 PHE A O 1
ATOM 835 N N . GLU A 1 103 ? -7.105 -18.219 -3.529 1 97.31 103 GLU A N 1
ATOM 836 C CA . GLU A 1 103 ? -7.473 -19.125 -2.443 1 97.31 103 GLU A CA 1
ATOM 837 C C . GLU A 1 103 ? -6.273 -19.422 -1.545 1 97.31 103 GLU A C 1
ATOM 839 O O . GLU A 1 103 ? -5.172 -19.672 -2.035 1 97.31 103 GLU A O 1
ATOM 844 N N . PHE A 1 104 ? -6.52 -19.281 -0.235 1 96.81 104 PHE A N 1
ATOM 845 C CA . PHE A 1 104 ? -5.473 -19.578 0.74 1 96.81 104 PHE A CA 1
ATOM 846 C C . PHE A 1 104 ? -5.703 -20.922 1.406 1 96.81 104 PHE A C 1
ATOM 848 O O . PHE A 1 104 ? -6.812 -21.219 1.853 1 96.81 104 PHE A O 1
ATOM 855 N N . GLN A 1 105 ? -4.68 -21.719 1.41 1 93.56 105 GLN A N 1
ATOM 856 C CA . GLN A 1 105 ? -4.793 -23.047 2 1 93.56 105 GLN A CA 1
ATOM 857 C C . GLN A 1 105 ? -3.926 -23.172 3.25 1 93.56 105 GLN A C 1
ATOM 859 O O . GLN A 1 105 ? -2.75 -22.797 3.232 1 93.56 105 GLN A O 1
ATOM 864 N N . TYR A 1 106 ? -4.562 -23.547 4.41 1 87.69 106 TYR A N 1
ATOM 865 C CA . TYR A 1 106 ? -3.883 -23.703 5.691 1 87.69 106 TYR A CA 1
ATOM 866 C C . TYR A 1 106 ? -3.748 -25.172 6.059 1 87.69 106 TYR A C 1
ATOM 868 O O . TYR A 1 106 ? -4.578 -26 5.668 1 87.69 106 TYR A O 1
ATOM 876 N N . MET B 1 1 ? 1.556 -23.719 -8.586 1 87.38 1 MET B N 1
ATOM 877 C CA . MET B 1 1 ? 1.26 -22.578 -7.711 1 87.38 1 MET B CA 1
ATOM 878 C C . MET B 1 1 ? 0.386 -21.562 -8.43 1 87.38 1 MET B C 1
ATOM 880 O O . MET B 1 1 ? 0.068 -21.719 -9.609 1 87.38 1 MET B O 1
ATOM 884 N N . PHE B 1 2 ? -0.073 -20.484 -7.656 1 93.38 2 PHE B N 1
ATOM 885 C CA . PHE B 1 2 ? -1.057 -19.609 -8.289 1 93.38 2 PHE B CA 1
ATOM 886 C C . PHE B 1 2 ? -0.438 -18.859 -9.453 1 93.38 2 PHE B C 1
ATOM 888 O O . PHE B 1 2 ? -1.126 -18.531 -10.43 1 93.38 2 PHE B O 1
ATOM 895 N N . GLN B 1 3 ? 0.945 -18.578 -9.391 1 91.81 3 GLN B N 1
ATOM 896 C CA . GLN B 1 3 ? 1.577 -17.75 -10.406 1 91.81 3 GLN B CA 1
ATOM 897 C C . GLN B 1 3 ? 1.603 -18.438 -11.758 1 91.81 3 GLN B C 1
ATOM 899 O O . GLN B 1 3 ? 1.771 -17.797 -12.797 1 91.81 3 GLN B O 1
ATOM 904 N N . ASP B 1 4 ? 1.496 -19.781 -11.773 1 93.19 4 ASP B N 1
ATOM 905 C CA . ASP B 1 4 ? 1.496 -20.547 -13.016 1 93.19 4 ASP B CA 1
ATOM 906 C C . ASP B 1 4 ? 0.267 -20.219 -13.859 1 93.19 4 ASP B C 1
ATOM 908 O O . ASP B 1 4 ? 0.253 -20.469 -15.07 1 93.19 4 ASP B O 1
ATOM 912 N N . SER B 1 5 ? -0.75 -19.766 -13.273 1 94.69 5 SER B N 1
ATOM 913 C CA . SER B 1 5 ? -1.99 -19.391 -13.945 1 94.69 5 SER B CA 1
ATOM 914 C C . SER B 1 5 ? -2.393 -17.953 -13.602 1 94.69 5 SER B C 1
ATOM 916 O O . SER B 1 5 ? -3.576 -17.656 -13.43 1 94.69 5 SER B O 1
ATOM 918 N N . ALA B 1 6 ? -1.339 -17.172 -13.406 1 94.94 6 ALA B N 1
ATOM 919 C CA . ALA B 1 6 ? -1.552 -15.758 -13.109 1 94.94 6 ALA B CA 1
ATOM 920 C C . ALA B 1 6 ? -0.716 -14.875 -14.031 1 94.94 6 ALA B C 1
ATOM 922 O O . ALA B 1 6 ? 0.35 -15.281 -14.5 1 94.94 6 ALA B O 1
ATOM 923 N N . ARG B 1 7 ? -1.182 -13.688 -14.359 1 93.88 7 ARG B N 1
ATOM 924 C CA . ARG B 1 7 ? -0.402 -12.672 -15.055 1 93.88 7 ARG B CA 1
ATOM 925 C C . ARG B 1 7 ? -0.582 -11.305 -14.398 1 93.88 7 ARG B C 1
ATOM 927 O O . ARG B 1 7 ? -1.503 -11.102 -13.609 1 93.88 7 ARG B O 1
ATOM 934 N N . GLU B 1 8 ? 0.416 -10.367 -14.617 1 92.38 8 GLU B N 1
ATOM 935 C CA . GLU B 1 8 ? 0.442 -9.016 -14.07 1 92.38 8 GLU B CA 1
ATOM 936 C C . GLU B 1 8 ? 0.333 -9.023 -12.555 1 92.38 8 GLU B C 1
ATOM 938 O O . GLU B 1 8 ? -0.476 -8.289 -11.977 1 92.38 8 GLU B O 1
ATOM 943 N N . VAL B 1 9 ? 0.986 -10.008 -11.891 1 93.62 9 VAL B N 1
ATOM 944 C CA . VAL B 1 9 ? 0.956 -10.148 -10.445 1 93.62 9 VAL B CA 1
ATOM 945 C C . VAL B 1 9 ? 1.707 -8.984 -9.797 1 93.62 9 VAL B C 1
ATOM 947 O O . VAL B 1 9 ? 2.83 -8.664 -10.195 1 93.62 9 VAL B O 1
ATOM 950 N N . ARG B 1 10 ? 1.148 -8.352 -8.844 1 92 10 ARG B N 1
ATOM 951 C CA . ARG B 1 10 ? 1.805 -7.27 -8.117 1 92 10 ARG B CA 1
ATOM 952 C C . ARG B 1 10 ? 1.182 -7.074 -6.742 1 92 10 ARG B C 1
ATOM 954 O O . ARG B 1 10 ? 0.065 -7.531 -6.488 1 92 10 ARG B O 1
ATOM 961 N N . VAL B 1 11 ? 1.906 -6.504 -5.848 1 93 11 VAL B N 1
ATOM 962 C CA . VAL B 1 11 ? 1.373 -5.91 -4.625 1 93 11 VAL B CA 1
ATOM 963 C C . VAL B 1 11 ? 1.25 -4.398 -4.797 1 93 11 VAL B C 1
ATOM 965 O O . VAL B 1 11 ? 2.203 -3.734 -5.211 1 93 11 VAL B O 1
ATOM 968 N N . GLU B 1 12 ? 0.089 -3.881 -4.566 1 90.44 12 GLU B N 1
ATOM 969 C CA . GLU B 1 12 ? -0.18 -2.473 -4.832 1 90.44 12 GLU B CA 1
ATOM 970 C C . GLU B 1 12 ? 0.704 -1.569 -3.977 1 90.44 12 GLU B C 1
ATOM 972 O O . GLU B 1 12 ? 0.942 -1.859 -2.803 1 90.44 12 GLU B O 1
ATOM 977 N N . GLU B 1 13 ? 1.208 -0.566 -4.609 1 89.62 13 GLU B N 1
ATOM 978 C CA . GLU B 1 13 ? 2.006 0.428 -3.898 1 89.62 13 GLU B CA 1
ATOM 979 C C . GLU B 1 13 ? 1.164 1.177 -2.869 1 89.62 13 GLU B C 1
ATOM 981 O O . GLU B 1 13 ? -0.054 1.292 -3.02 1 89.62 13 GLU B O 1
ATOM 986 N N . PRO B 1 14 ? 1.812 1.606 -1.817 1 90.25 14 PRO B N 1
ATOM 987 C CA . PRO B 1 14 ? 1.097 2.418 -0.83 1 90.25 14 PRO B CA 1
ATOM 988 C C . PRO B 1 14 ? 0.496 3.686 -1.432 1 90.25 14 PRO B C 1
ATOM 990 O O . PRO B 1 14 ? 1.153 4.371 -2.219 1 90.25 14 PRO B O 1
ATOM 993 N N . LYS B 1 15 ? -0.746 3.984 -1.116 1 93.44 15 LYS B N 1
ATOM 994 C CA . LYS B 1 15 ? -1.376 5.156 -1.716 1 93.44 15 LYS B CA 1
ATOM 995 C C . LYS B 1 15 ? -2.381 5.793 -0.759 1 93.44 15 LYS B C 1
ATOM 997 O O . LYS B 1 15 ? -2.99 6.816 -1.078 1 93.44 15 LYS B O 1
ATOM 1002 N N . PHE B 1 16 ? -2.58 5.238 0.427 1 94.69 16 PHE B N 1
ATOM 1003 C CA . PHE B 1 16 ? -3.547 5.797 1.365 1 94.69 16 PHE B CA 1
ATOM 1004 C C . PHE B 1 16 ? -2.84 6.535 2.496 1 94.69 16 PHE B C 1
ATOM 1006 O O . PHE B 1 16 ? -2.037 5.945 3.223 1 94.69 16 PHE B O 1
ATOM 1013 N N . LEU B 1 17 ? -3.141 7.812 2.641 1 96.75 17 LEU B N 1
ATOM 1014 C CA . LEU B 1 17 ? -2.723 8.625 3.779 1 96.75 17 LEU B CA 1
ATOM 1015 C C . LEU B 1 17 ? -3.74 8.539 4.914 1 96.75 17 LEU B C 1
ATOM 1017 O O . LEU B 1 17 ? -4.938 8.734 4.695 1 96.75 17 LEU B O 1
ATOM 1021 N N . VAL B 1 18 ? -3.254 8.211 6.035 1 95.69 18 VAL B N 1
ATOM 1022 C CA . VAL B 1 18 ? -4.121 8.023 7.191 1 95.69 18 VAL B CA 1
ATOM 1023 C C . VAL B 1 18 ? -3.596 8.836 8.375 1 95.69 18 VAL B C 1
ATOM 1025 O O . VAL B 1 18 ? -2.383 8.984 8.539 1 95.69 18 VAL B O 1
ATOM 1028 N N . ALA B 1 19 ? -4.523 9.398 9.164 1 97 19 ALA B N 1
ATOM 1029 C CA . ALA B 1 19 ? -4.172 10.148 10.367 1 97 19 ALA B CA 1
ATOM 1030 C C . ALA B 1 19 ? -5.398 10.383 11.242 1 97 19 ALA B C 1
ATOM 1032 O O . ALA B 1 19 ? -6.535 10.234 10.781 1 97 19 ALA B O 1
ATOM 1033 N N . GLU B 1 20 ? -5.141 10.594 12.484 1 97.5 20 GLU B N 1
ATOM 1034 C CA . GLU B 1 20 ? -6.152 11.242 13.312 1 97.5 20 GLU B CA 1
ATOM 1035 C C . GLU B 1 20 ? -6.059 12.758 13.219 1 97.5 20 GLU B C 1
ATOM 1037 O O . GLU B 1 20 ? -5.02 13.344 13.531 1 97.5 20 GLU B O 1
ATOM 1042 N N . LEU B 1 21 ? -7.16 13.367 12.789 1 98.12 21 LEU B N 1
ATOM 1043 C CA . LEU B 1 21 ? -7.172 14.812 12.586 1 98.12 21 LEU B CA 1
ATOM 1044 C C . LEU B 1 21 ? -8.055 15.5 13.633 1 98.12 21 LEU B C 1
ATOM 1046 O O . LEU B 1 21 ? -9.133 15 13.961 1 98.12 21 LEU B O 1
ATOM 1050 N N . ARG B 1 22 ? -7.609 16.547 14.125 1 97.81 22 ARG B N 1
ATOM 1051 C CA . ARG B 1 22 ? -8.328 17.281 15.164 1 97.81 22 ARG B CA 1
ATOM 1052 C C . ARG B 1 22 ? -9.484 18.078 14.578 1 97.81 22 ARG B C 1
ATOM 1054 O O . ARG B 1 22 ? -9.328 18.719 13.531 1 97.81 22 ARG B O 1
ATOM 1061 N N . GLN B 1 23 ? -10.625 18.031 15.359 1 97.81 23 GLN B N 1
ATOM 1062 C CA . GLN B 1 23 ? -11.797 18.812 14.984 1 97.81 23 GLN B CA 1
ATOM 1063 C C . GLN B 1 23 ? -11.883 20.094 15.805 1 97.81 23 GLN B C 1
ATOM 1065 O O . GLN B 1 23 ? -11.195 20.234 16.812 1 97.81 23 GLN B O 1
ATOM 1070 N N . THR B 1 24 ? -12.711 20.984 15.359 1 96.06 24 THR B N 1
ATOM 1071 C CA . THR B 1 24 ? -12.859 22.297 16.016 1 96.06 24 THR B CA 1
ATOM 1072 C C . THR B 1 24 ? -13.391 22.125 17.438 1 96.06 24 THR B C 1
ATOM 1074 O O . THR B 1 24 ? -13.125 22.953 18.297 1 96.06 24 THR B O 1
ATOM 1077 N N . ASP B 1 25 ? -14.102 21.047 17.672 1 96.31 25 ASP B N 1
ATOM 1078 C CA . ASP B 1 25 ? -14.664 20.828 19.016 1 96.31 25 ASP B CA 1
ATOM 1079 C C . ASP B 1 25 ? -13.641 20.156 19.922 1 96.31 25 ASP B C 1
ATOM 1081 O O . ASP B 1 25 ? -13.938 19.891 21.094 1 96.31 25 ASP B O 1
ATOM 1085 N N . GLY B 1 26 ? -12.516 19.859 19.438 1 96.06 26 GLY B N 1
ATOM 1086 C CA . GLY B 1 26 ? -11.445 19.297 20.25 1 96.06 26 GLY B CA 1
ATOM 1087 C C . GLY B 1 26 ? -11.312 17.797 20.125 1 96.06 26 GLY B C 1
ATOM 1088 O O . GLY B 1 26 ? -10.328 17.219 20.578 1 96.06 26 GLY B O 1
ATOM 1089 N N . ASN B 1 27 ? -12.258 17.172 19.516 1 97.12 27 ASN B N 1
ATOM 1090 C CA . ASN B 1 27 ? -12.211 15.719 19.312 1 97.12 27 ASN B CA 1
ATOM 1091 C C . ASN B 1 27 ? -11.32 15.344 18.141 1 97.12 27 ASN B C 1
ATOM 1093 O O . ASN B 1 27 ? -10.922 16.203 17.359 1 97.12 27 ASN B O 1
ATOM 1097 N N . TRP B 1 28 ? -10.953 14.086 18.125 1 97.12 28 TRP B N 1
ATOM 1098 C CA . TRP B 1 28 ? -10.125 13.562 17.047 1 97.12 28 TRP B CA 1
ATOM 1099 C C . TRP B 1 28 ? -10.93 12.633 16.141 1 97.12 28 TRP B C 1
ATOM 1101 O O . TRP B 1 28 ? -11.75 11.852 16.625 1 97.12 28 TRP B O 1
ATOM 1111 N N . ARG B 1 29 ? -10.672 12.711 14.859 1 97.31 29 ARG B N 1
ATOM 1112 C CA . ARG B 1 29 ? -11.344 11.867 13.883 1 97.31 29 ARG B CA 1
ATOM 1113 C C . ARG B 1 29 ? -10.336 11.102 13.039 1 97.31 29 ARG B C 1
ATOM 1115 O O . ARG B 1 29 ? -9.391 11.68 12.5 1 97.31 29 ARG B O 1
ATOM 1122 N N . LEU B 1 30 ? -10.555 9.75 12.938 1 96.38 30 LEU B N 1
ATOM 1123 C CA . LEU B 1 30 ? -9.766 8.961 12 1 96.38 30 LEU B CA 1
ATOM 1124 C C . LEU B 1 30 ? -10.102 9.328 10.562 1 96.38 30 LEU B C 1
ATOM 1126 O O . LEU B 1 30 ? -11.258 9.234 10.141 1 96.38 30 LEU B O 1
ATOM 1130 N N . ALA B 1 31 ? -9.125 9.844 9.867 1 97.19 31 ALA B N 1
ATOM 1131 C CA . ALA B 1 31 ? -9.297 10.242 8.469 1 97.19 31 ALA B CA 1
ATOM 1132 C C . ALA B 1 31 ? -8.383 9.43 7.551 1 97.19 31 ALA B C 1
ATOM 1134 O O . ALA B 1 31 ? -7.262 9.086 7.934 1 97.19 31 ALA B O 1
ATOM 1135 N N . LYS B 1 32 ? -8.859 9.047 6.41 1 96 32 LYS B N 1
ATOM 1136 C CA . LYS B 1 32 ? -8.133 8.305 5.379 1 96 32 LYS B CA 1
ATOM 1137 C C . LYS B 1 32 ? -8.414 8.883 3.992 1 96 32 LYS B C 1
ATOM 1139 O O . LYS B 1 32 ? -9.547 9.242 3.68 1 96 32 LYS B O 1
ATOM 1144 N N . VAL B 1 33 ? -7.391 9.055 3.178 1 96.56 33 VAL B N 1
ATOM 1145 C CA . VAL B 1 33 ? -7.594 9.578 1.831 1 96.56 33 VAL B CA 1
ATOM 1146 C C . VAL B 1 33 ? -6.719 8.812 0.842 1 96.56 33 VAL B C 1
ATOM 1148 O O . VAL B 1 33 ? -5.574 8.461 1.153 1 96.56 33 VAL B O 1
ATOM 1151 N N . ASP B 1 34 ? -7.234 8.5 -0.325 1 96.44 34 ASP B N 1
ATOM 1152 C CA . ASP B 1 34 ? -6.52 7.879 -1.437 1 96.44 34 ASP B CA 1
ATOM 1153 C C . ASP B 1 34 ? -5.711 8.914 -2.217 1 96.44 34 ASP B C 1
ATOM 1155 O O . ASP B 1 34 ? -6.277 9.734 -2.945 1 96.44 34 ASP B O 1
ATOM 1159 N N . LEU B 1 35 ? -4.434 8.852 -2.15 1 97.62 35 LEU B N 1
ATOM 1160 C CA . LEU B 1 35 ? -3.574 9.836 -2.795 1 97.62 35 LEU B CA 1
ATOM 1161 C C . LEU B 1 35 ? -3.639 9.703 -4.312 1 97.62 35 LEU B C 1
ATOM 1163 O O . LEU B 1 35 ? -3.324 10.648 -5.039 1 97.62 35 LEU B O 1
ATOM 1167 N N . ASP B 1 36 ? -4.043 8.539 -4.844 1 96.81 36 ASP B N 1
ATOM 1168 C CA . ASP B 1 36 ? -4.219 8.336 -6.277 1 96.81 36 ASP B CA 1
ATOM 1169 C C . ASP B 1 36 ? -5.305 9.258 -6.832 1 96.81 36 ASP B C 1
ATOM 1171 O O . ASP B 1 36 ? -5.406 9.445 -8.047 1 96.81 36 ASP B O 1
ATOM 1175 N N . GLU B 1 37 ? -6.141 9.766 -5.977 1 97.38 37 GLU B N 1
ATOM 1176 C CA . GLU B 1 37 ? -7.203 10.664 -6.426 1 97.38 37 GLU B CA 1
ATOM 1177 C C . GLU B 1 37 ? -6.688 12.094 -6.57 1 97.38 37 GLU B C 1
ATOM 1179 O O . GLU B 1 37 ? -7.375 12.953 -7.129 1 97.38 37 GLU B O 1
ATOM 1184 N N . HIS B 1 38 ? -5.488 12.406 -6.105 1 97.81 38 HIS B N 1
ATOM 1185 C CA . HIS B 1 38 ? -5.008 13.781 -6.039 1 97.81 38 HIS B CA 1
ATOM 1186 C C . HIS B 1 38 ? -3.623 13.906 -6.664 1 97.81 38 HIS B C 1
ATOM 1188 O O . HIS B 1 38 ? -3.189 15.016 -7 1 97.81 38 HIS B O 1
ATOM 1194 N N . LEU B 1 39 ? -2.887 12.766 -6.75 1 97.19 39 LEU B N 1
ATOM 1195 C CA . LEU B 1 39 ? -1.52 12.766 -7.262 1 97.19 39 LEU B CA 1
ATOM 1196 C C . LEU B 1 39 ? -1.408 11.914 -8.516 1 97.19 39 LEU B C 1
ATOM 1198 O O . LEU B 1 39 ? -1.941 10.797 -8.57 1 97.19 39 LEU B O 1
ATOM 1202 N N . GLY B 1 40 ? -0.753 12.438 -9.516 1 97.38 40 GLY B N 1
ATOM 1203 C CA . GLY B 1 40 ? -0.436 11.703 -10.727 1 97.38 40 GLY B CA 1
ATOM 1204 C C . GLY B 1 40 ? 1.052 11.648 -11.023 1 97.38 40 GLY B C 1
ATOM 1205 O O . GLY B 1 40 ? 1.867 12.086 -10.203 1 97.38 40 GLY B O 1
ATOM 1206 N N . ASN B 1 41 ? 1.403 10.977 -12.016 1 98.06 41 ASN B N 1
ATOM 1207 C CA . ASN B 1 41 ? 2.744 10.945 -12.594 1 98.06 41 ASN B CA 1
ATOM 1208 C C . ASN B 1 41 ? 2.775 11.617 -13.969 1 98.06 41 ASN B C 1
ATOM 1210 O O . ASN B 1 41 ? 2.184 11.117 -14.922 1 98.06 41 ASN B O 1
ATOM 1214 N N . GLU B 1 42 ? 3.406 12.742 -13.93 1 97.56 42 GLU B N 1
ATOM 1215 C CA . GLU B 1 42 ? 3.617 13.453 -15.188 1 97.56 42 GLU B CA 1
ATOM 1216 C C . GLU B 1 42 ? 5.082 13.398 -15.617 1 97.56 42 GLU B C 1
ATOM 1218 O O . GLU B 1 42 ? 5.906 14.164 -15.117 1 97.56 42 GLU B O 1
ATOM 1223 N N . ASN B 1 43 ? 5.387 12.555 -16.594 1 96.25 43 ASN B N 1
ATOM 1224 C CA . ASN B 1 43 ? 6.723 12.391 -17.156 1 96.25 43 ASN B CA 1
ATOM 1225 C C . ASN B 1 43 ? 7.758 12.109 -16.062 1 96.25 43 ASN B C 1
ATOM 1227 O O . ASN B 1 43 ? 8.828 12.719 -16.047 1 96.25 43 ASN B O 1
ATOM 1231 N N . GLY B 1 44 ? 7.363 11.367 -15.148 1 97.25 44 GLY B N 1
ATOM 1232 C CA . GLY B 1 44 ? 8.305 10.969 -14.109 1 97.25 44 GLY B CA 1
ATOM 1233 C C . GLY B 1 44 ? 8.344 11.938 -12.938 1 97.25 44 GLY B C 1
ATOM 1234 O O . GLY B 1 44 ? 9.297 11.945 -12.164 1 97.25 44 GLY B O 1
ATOM 1235 N N . HIS B 1 45 ? 7.344 12.828 -12.836 1 97.88 45 HIS B N 1
ATOM 1236 C CA . HIS B 1 45 ? 7.238 13.758 -11.719 1 97.88 45 HIS B CA 1
ATOM 1237 C C . HIS B 1 45 ? 5.863 13.688 -11.062 1 97.88 45 HIS B C 1
ATOM 1239 O O . HIS B 1 45 ? 4.855 13.508 -11.75 1 97.88 45 HIS B O 1
ATOM 1245 N N . PHE B 1 46 ? 5.895 13.812 -9.75 1 98.12 46 PHE B N 1
ATOM 1246 C CA . PHE B 1 46 ? 4.602 13.961 -9.086 1 98.12 46 PHE B CA 1
ATOM 1247 C C . PHE B 1 46 ? 3.846 15.164 -9.633 1 98.12 46 PHE B C 1
ATOM 1249 O O . PHE B 1 46 ? 4.438 16.219 -9.883 1 98.12 46 PHE B O 1
ATOM 1256 N N . GLN B 1 47 ? 2.643 14.953 -9.883 1 98 47 GLN B N 1
ATOM 1257 C CA . GLN B 1 47 ? 1.791 16.031 -10.359 1 98 47 GLN B CA 1
ATOM 1258 C C . GLN B 1 47 ? 0.537 16.172 -9.5 1 98 47 GLN B C 1
ATOM 1260 O O . GLN B 1 47 ? -0.327 15.289 -9.516 1 98 47 GLN B O 1
ATOM 1265 N N . TRP B 1 48 ? 0.42 17.312 -8.789 1 97.81 48 TRP B N 1
ATOM 1266 C CA . TRP B 1 48 ?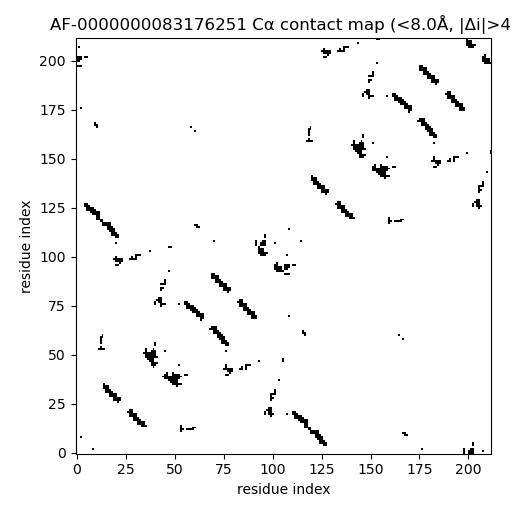 -0.815 17.594 -8.07 1 97.81 48 TRP B CA 1
ATOM 1267 C C . TRP B 1 48 ? -1.979 17.781 -9.031 1 97.81 48 TRP B C 1
ATOM 1269 O O . TRP B 1 48 ? -1.824 18.422 -10.078 1 97.81 48 TRP B O 1
ATOM 1279 N N . GLY B 1 49 ? -3.148 17.297 -8.656 1 96.56 49 GLY B N 1
ATOM 1280 C CA . GLY B 1 49 ? -4.312 17.359 -9.531 1 96.56 49 GLY B CA 1
ATOM 1281 C C . GLY B 1 49 ? -4.379 16.219 -10.523 1 96.56 49 GLY B C 1
ATOM 1282 O O . GLY B 1 49 ? -5.375 16.078 -11.242 1 96.56 49 GLY B O 1
ATOM 1283 N N . GLY B 1 50 ? -3.314 15.492 -10.594 1 95.75 50 GLY B N 1
ATOM 1284 C CA . GLY B 1 50 ? -3.328 14.281 -11.406 1 95.75 50 GLY B CA 1
ATOM 1285 C C . GLY B 1 50 ? -4.012 13.117 -10.719 1 95.75 50 GLY B C 1
ATOM 1286 O O . GLY B 1 50 ? -4.773 13.305 -9.766 1 95.75 50 GLY B O 1
ATOM 1287 N N . ARG B 1 51 ? -3.877 11.93 -11.328 1 96.44 51 ARG B N 1
ATOM 1288 C CA . ARG B 1 51 ? -4.48 10.727 -10.758 1 96.44 51 ARG B CA 1
ATOM 1289 C C . ARG B 1 51 ? -3.578 9.516 -10.945 1 96.44 51 ARG B C 1
ATOM 1291 O O . ARG B 1 51 ? -2.758 9.484 -11.867 1 96.44 51 ARG B O 1
ATOM 1298 N N . ASN B 1 52 ? -3.736 8.578 -10.047 1 96.5 52 ASN B N 1
ATOM 1299 C CA . ASN B 1 52 ? -3.205 7.223 -10.195 1 96.5 52 ASN B CA 1
ATOM 1300 C C . ASN B 1 52 ? -1.686 7.234 -10.344 1 96.5 52 ASN B C 1
ATOM 1302 O O . ASN B 1 52 ? -1.14 6.562 -11.219 1 96.5 52 ASN B O 1
ATOM 1306 N N . PHE B 1 53 ? -1.035 7.988 -9.461 1 97.25 53 PHE B N 1
ATOM 1307 C CA . PHE B 1 53 ? 0.422 7.988 -9.508 1 97.25 53 PHE B CA 1
ATOM 1308 C C . PHE B 1 53 ? 0.976 6.598 -9.227 1 97.25 53 PHE B C 1
ATOM 1310 O O . PHE B 1 53 ? 2.008 6.211 -9.781 1 97.25 53 PHE B O 1
ATOM 1317 N N . SER B 1 54 ? 0.272 5.828 -8.344 1 94.5 54 SER B N 1
ATOM 1318 C CA . SER B 1 54 ? 0.779 4.566 -7.816 1 94.5 54 SER B CA 1
ATOM 1319 C C . SER B 1 54 ? 0.917 3.523 -8.922 1 94.5 54 SER B C 1
ATOM 1321 O O . SER B 1 54 ? 1.689 2.57 -8.789 1 94.5 54 SER B O 1
ATOM 1323 N N . ARG B 1 55 ? 0.204 3.664 -10.109 1 91.06 55 ARG B N 1
ATOM 1324 C CA . ARG B 1 55 ? 0.225 2.703 -11.211 1 91.06 55 ARG B CA 1
ATOM 1325 C C . ARG B 1 55 ? 1.573 2.717 -11.922 1 91.06 55 ARG B C 1
ATOM 1327 O O . ARG B 1 55 ? 1.948 1.737 -12.57 1 91.06 55 ARG B O 1
ATOM 1334 N N . THR B 1 56 ? 2.248 3.852 -11.852 1 94.12 56 THR B N 1
ATOM 1335 C CA . THR B 1 56 ? 3.553 3.988 -12.492 1 94.12 56 THR B CA 1
ATOM 1336 C C . THR B 1 56 ? 4.602 4.449 -11.484 1 94.12 56 THR B C 1
ATOM 1338 O O . THR B 1 56 ? 5.473 5.258 -11.812 1 94.12 56 THR B O 1
ATOM 1341 N N . ALA B 1 57 ? 4.387 4.051 -10.242 1 94.44 57 ALA B N 1
ATOM 1342 C CA . ALA B 1 57 ? 5.324 4.312 -9.156 1 94.44 57 ALA B CA 1
ATOM 1343 C C . ALA B 1 57 ? 5.828 3.008 -8.539 1 94.44 57 ALA B C 1
ATOM 1345 O O . ALA B 1 57 ? 5.148 1.982 -8.609 1 94.44 57 ALA B O 1
ATOM 1346 N N . ARG B 1 58 ? 6.996 3.053 -8.023 1 87.25 58 ARG B N 1
ATOM 1347 C CA . ARG B 1 58 ? 7.543 1.946 -7.242 1 87.25 58 ARG B CA 1
ATOM 1348 C C . ARG B 1 58 ? 8.352 2.459 -6.055 1 87.25 58 ARG B C 1
ATOM 1350 O O . ARG B 1 58 ? 8.688 3.645 -5.992 1 87.25 58 ARG B O 1
ATOM 1357 N N . ASN B 1 59 ? 8.508 1.606 -5.043 1 88.5 59 ASN B N 1
ATOM 1358 C CA . ASN B 1 59 ? 9.273 1.947 -3.848 1 88.5 59 ASN B CA 1
ATOM 1359 C C . ASN B 1 59 ? 8.727 3.197 -3.168 1 88.5 59 ASN B C 1
ATOM 1361 O O . ASN B 1 59 ? 9.477 4.129 -2.869 1 88.5 59 ASN B O 1
ATOM 1365 N N . VAL B 1 60 ? 7.418 3.264 -3.053 1 92.56 60 VAL B N 1
ATOM 1366 C CA . VAL B 1 60 ? 6.762 4.402 -2.416 1 92.56 60 VAL B CA 1
ATOM 1367 C C . VAL B 1 60 ? 7.016 4.367 -0.911 1 92.56 60 VAL B C 1
ATOM 1369 O O . VAL B 1 60 ? 6.828 3.332 -0.268 1 92.56 60 VAL B O 1
ATOM 1372 N N . HIS B 1 61 ? 7.457 5.441 -0.362 1 90.5 61 HIS B N 1
ATOM 1373 C CA . HIS B 1 61 ? 7.688 5.555 1.074 1 90.5 61 HIS B CA 1
ATOM 1374 C C . HIS B 1 61 ? 7.297 6.938 1.588 1 90.5 61 HIS B C 1
ATOM 1376 O O . HIS B 1 61 ? 7.375 7.922 0.851 1 90.5 61 HIS B O 1
ATOM 1382 N N . PHE B 1 62 ? 6.816 6.91 2.775 1 93.94 62 PHE B N 1
ATOM 1383 C CA . PHE B 1 62 ? 6.391 8.125 3.457 1 93.94 62 PHE B CA 1
ATOM 1384 C C . PHE B 1 62 ? 7.188 8.336 4.738 1 93.94 62 PHE B C 1
ATOM 1386 O O . PHE B 1 62 ? 7.516 7.379 5.438 1 93.94 62 PHE B O 1
ATOM 1393 N N . GLY B 1 63 ? 7.465 9.672 4.969 1 92.06 63 GLY B N 1
ATOM 1394 C CA . GLY B 1 63 ? 8.078 10.023 6.238 1 92.06 63 GLY B CA 1
ATOM 1395 C C . GLY B 1 63 ? 8.156 11.516 6.48 1 92.06 63 GLY B C 1
ATOM 1396 O O . GLY B 1 63 ? 7.883 12.312 5.574 1 92.06 63 GLY B O 1
ATOM 1397 N N . PHE B 1 64 ? 8.414 11.875 7.758 1 93.44 64 PHE B N 1
ATOM 1398 C CA . PHE B 1 64 ? 8.672 13.258 8.133 1 93.44 64 PHE B CA 1
ATOM 1399 C C . PHE B 1 64 ? 10.156 13.594 8.016 1 93.44 64 PHE B C 1
ATOM 1401 O O . PHE B 1 64 ? 11.008 12.789 8.406 1 93.44 64 PHE B O 1
ATOM 1408 N N . GLU B 1 65 ? 10.414 14.719 7.441 1 92.81 65 GLU B N 1
ATOM 1409 C CA . GLU B 1 65 ? 11.812 15.039 7.184 1 92.81 65 GLU B CA 1
ATOM 1410 C C . GLU B 1 65 ? 12.156 16.453 7.664 1 92.81 65 GLU B C 1
ATOM 1412 O O . GLU B 1 65 ? 11.297 17.344 7.66 1 92.81 65 GLU B O 1
ATOM 1417 N N . GLY B 1 66 ? 13.398 16.609 8.023 1 90.69 66 GLY B N 1
ATOM 1418 C CA . GLY B 1 66 ? 13.938 17.922 8.367 1 90.69 66 GLY B CA 1
ATOM 1419 C C . GLY B 1 66 ? 13.492 18.406 9.734 1 90.69 66 GLY B C 1
ATOM 1420 O O . GLY B 1 66 ? 12.727 17.719 10.422 1 90.69 66 GLY B O 1
ATOM 1421 N N . ALA B 1 67 ? 14.055 19.547 10.125 1 89.81 67 ALA B N 1
ATOM 1422 C CA . ALA B 1 67 ? 13.766 20.156 11.422 1 89.81 67 ALA B CA 1
ATOM 1423 C C . ALA B 1 67 ? 12.312 20.609 11.508 1 89.81 67 ALA B C 1
ATOM 1425 O O . ALA B 1 67 ? 11.727 20.625 12.594 1 89.81 67 ALA B O 1
ATOM 1426 N N . ALA B 1 68 ? 11.773 20.875 10.406 1 89.25 68 ALA B N 1
ATOM 1427 C CA . ALA B 1 68 ? 10.398 21.375 10.359 1 89.25 68 ALA B CA 1
ATOM 1428 C C . ALA B 1 68 ? 9.398 20.234 10.305 1 89.25 68 ALA B C 1
ATOM 1430 O O . ALA B 1 68 ? 8.188 20.453 10.227 1 89.25 68 ALA B O 1
ATOM 1431 N N . ASN B 1 69 ? 9.836 18.922 10.297 1 91.12 69 ASN B N 1
ATOM 1432 C CA . ASN B 1 69 ? 8.969 17.734 10.289 1 91.12 69 ASN B CA 1
ATOM 1433 C C . ASN B 1 69 ? 7.992 17.766 9.117 1 91.12 69 ASN B C 1
ATOM 1435 O O . ASN B 1 69 ? 6.785 17.609 9.297 1 91.12 69 ASN B O 1
ATOM 1439 N N . VAL B 1 70 ? 8.547 17.953 8 1 94.19 70 VAL B N 1
ATOM 1440 C CA . VAL B 1 70 ? 7.766 18.062 6.77 1 94.19 70 VAL B CA 1
ATOM 1441 C C . VAL B 1 70 ? 7.352 16.672 6.289 1 94.19 70 VAL B C 1
ATOM 1443 O O . VAL B 1 70 ? 8.18 15.766 6.203 1 94.19 70 VAL B O 1
ATOM 1446 N N . PRO B 1 71 ? 6.039 16.484 6.109 1 95.75 71 PRO B N 1
ATOM 1447 C CA . PRO B 1 71 ? 5.594 15.195 5.562 1 95.75 71 PRO B CA 1
ATOM 1448 C C . PRO B 1 71 ? 5.941 15.031 4.082 1 95.75 71 PRO B C 1
ATOM 1450 O O . PRO B 1 71 ? 5.441 15.781 3.24 1 95.75 71 PRO B O 1
ATOM 1453 N N . VAL B 1 72 ? 6.727 13.984 3.744 1 96.81 72 VAL B N 1
ATOM 1454 C CA . VAL B 1 72 ? 7.242 13.82 2.389 1 96.81 72 VAL B CA 1
ATOM 1455 C C . VAL B 1 72 ? 6.898 12.43 1.869 1 96.81 72 VAL B C 1
ATOM 1457 O O . VAL B 1 72 ? 7.074 11.438 2.578 1 96.81 72 VAL B O 1
ATOM 1460 N N . LEU B 1 73 ? 6.312 12.359 0.708 1 96.94 73 LEU B N 1
ATOM 1461 C CA . LEU B 1 73 ? 6.141 11.125 -0.054 1 96.94 73 LEU B CA 1
ATOM 1462 C C . LEU B 1 73 ? 7.234 10.984 -1.11 1 96.94 73 LEU B C 1
ATOM 1464 O O . LEU B 1 73 ? 7.445 11.898 -1.913 1 96.94 73 LEU B O 1
ATOM 1468 N N . ARG B 1 74 ? 7.926 9.867 -1.06 1 96.19 74 ARG B N 1
ATOM 1469 C CA . ARG B 1 74 ? 8.977 9.578 -2.031 1 96.19 74 ARG B CA 1
ATOM 1470 C C . ARG B 1 74 ? 8.656 8.32 -2.832 1 96.19 74 ARG B C 1
ATOM 1472 O O . ARG B 1 74 ? 7.977 7.418 -2.336 1 96.19 74 ARG B O 1
ATOM 1479 N N . ALA B 1 75 ? 9.102 8.305 -4.031 1 96.31 75 ALA B N 1
ATOM 1480 C CA . ALA B 1 75 ? 8.914 7.148 -4.906 1 96.31 75 ALA B CA 1
ATOM 1481 C C . ALA B 1 75 ? 9.797 7.258 -6.148 1 96.31 75 ALA B C 1
ATOM 1483 O O . ALA B 1 75 ? 10.398 8.305 -6.402 1 96.31 75 ALA B O 1
ATOM 1484 N N . GLU B 1 76 ? 10.016 6.152 -6.812 1 96.62 76 GLU B N 1
ATOM 1485 C CA . GLU B 1 76 ? 10.5 6.188 -8.188 1 96.62 76 GLU B CA 1
ATOM 1486 C C . GLU B 1 76 ? 9.336 6.203 -9.18 1 96.62 76 GLU B C 1
ATOM 1488 O O . GLU B 1 76 ? 8.484 5.312 -9.156 1 96.62 76 GLU B O 1
ATOM 1493 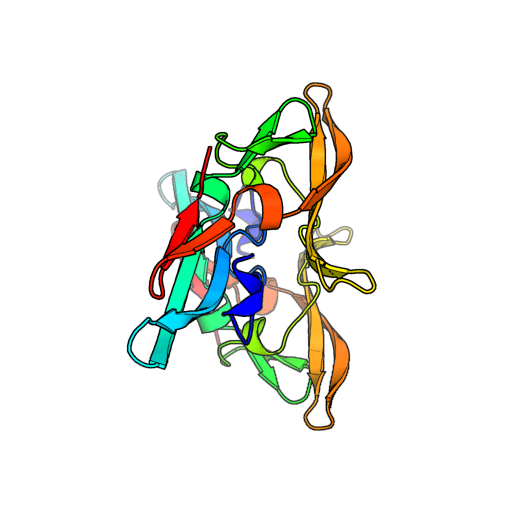N N . LEU B 1 77 ? 9.305 7.203 -10.039 1 98.06 77 LEU B N 1
ATOM 1494 C CA . LEU B 1 77 ? 8.219 7.359 -10.992 1 98.06 77 LEU B CA 1
ATOM 1495 C C . LEU B 1 77 ? 8.688 7.055 -12.406 1 98.06 77 LEU B C 1
ATOM 1497 O O . LEU B 1 77 ? 9.781 7.457 -12.805 1 98.06 77 LEU B O 1
ATOM 1501 N N . ARG B 1 78 ? 7.895 6.312 -13.141 1 96.94 78 ARG B N 1
ATOM 1502 C CA . ARG B 1 78 ? 8.258 5.875 -14.484 1 96.94 78 ARG B CA 1
ATOM 1503 C C . ARG B 1 78 ? 8.086 7 -15.5 1 96.94 78 ARG B C 1
ATOM 1505 O O . ARG B 1 78 ? 7.094 7.73 -15.461 1 96.94 78 ARG B O 1
ATOM 1512 N N . THR B 1 79 ? 9.102 7.203 -16.344 1 97.75 79 THR B N 1
ATOM 1513 C CA . THR B 1 79 ? 9.023 8.164 -17.438 1 97.75 79 THR B CA 1
ATOM 1514 C C . THR B 1 79 ? 8.477 7.512 -18.703 1 97.75 79 THR B C 1
ATOM 1516 O O . THR B 1 79 ? 8.398 6.281 -18.781 1 97.75 79 THR B O 1
ATOM 1519 N N . PRO B 1 80 ? 8.047 8.32 -19.734 1 95.38 80 PRO B N 1
ATOM 1520 C CA . PRO B 1 80 ? 7.523 7.766 -20.984 1 95.38 80 PRO B CA 1
ATOM 1521 C C . PRO B 1 80 ? 8.516 6.844 -21.688 1 95.38 80 PRO B C 1
ATOM 1523 O O . PRO B 1 80 ? 8.109 5.898 -22.375 1 95.38 80 PRO B O 1
ATOM 1526 N N . ASP B 1 81 ? 9.727 7 -21.516 1 95.5 81 ASP B N 1
ATOM 1527 C CA . ASP B 1 81 ? 10.75 6.176 -22.156 1 95.5 81 ASP B CA 1
ATOM 1528 C C . ASP B 1 81 ? 11.016 4.906 -21.344 1 95.5 81 ASP B C 1
ATOM 1530 O O . ASP B 1 81 ? 11.867 4.098 -21.719 1 95.5 81 ASP B O 1
ATOM 1534 N N . GLY B 1 82 ? 10.367 4.789 -20.234 1 95 82 GLY B N 1
ATOM 1535 C CA . GLY B 1 82 ? 10.461 3.561 -19.469 1 95 82 GLY B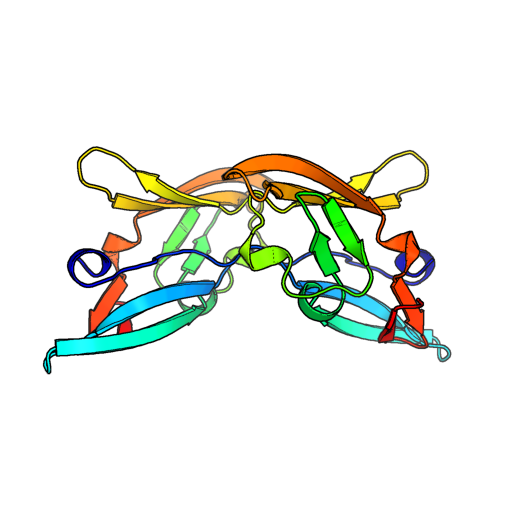 CA 1
ATOM 1536 C C . GLY B 1 82 ? 11.469 3.639 -18.344 1 95 82 GLY B C 1
ATOM 1537 O O . GLY B 1 82 ? 11.68 2.658 -17.625 1 95 82 GLY B O 1
ATOM 1538 N N . ALA B 1 83 ? 12.148 4.789 -18.172 1 96.44 83 ALA B N 1
ATOM 1539 C CA . ALA B 1 83 ? 13.109 4.973 -17.078 1 96.44 83 ALA B CA 1
ATOM 1540 C C . ALA B 1 83 ? 12.406 5.293 -15.773 1 96.44 83 ALA B C 1
ATOM 1542 O O . ALA B 1 83 ? 11.25 5.727 -15.766 1 96.44 83 ALA B O 1
ATOM 1543 N N . TRP B 1 84 ? 13.07 4.996 -14.656 1 95.56 84 TRP B N 1
ATOM 1544 C CA . TRP B 1 84 ? 12.555 5.289 -13.32 1 95.56 84 TRP B CA 1
ATOM 1545 C C . TRP B 1 84 ? 13.336 6.426 -12.672 1 95.56 84 TRP B C 1
ATOM 1547 O O . TRP B 1 84 ? 14.562 6.367 -12.57 1 95.56 84 TRP B O 1
ATOM 1557 N N . GLU B 1 85 ? 12.617 7.449 -12.211 1 97.69 85 GLU B N 1
ATOM 1558 C CA . GLU B 1 85 ? 13.25 8.633 -11.633 1 97.69 85 GLU B CA 1
ATOM 1559 C C . GLU B 1 85 ? 12.859 8.797 -10.164 1 97.69 85 GLU B C 1
ATOM 1561 O O . GLU B 1 85 ? 11.68 8.82 -9.828 1 97.69 85 GLU B O 1
ATOM 1566 N N . PRO B 1 86 ? 13.906 8.898 -9.297 1 97.5 86 PRO B N 1
ATOM 1567 C CA . PRO B 1 86 ? 13.578 9.211 -7.898 1 97.5 86 PRO B CA 1
ATOM 1568 C C . PRO B 1 86 ? 12.984 10.609 -7.73 1 97.5 86 PRO B C 1
ATOM 1570 O O . PRO B 1 86 ? 13.578 11.594 -8.195 1 97.5 86 PRO B O 1
ATOM 1573 N N . ARG B 1 87 ? 11.766 10.633 -7.133 1 98 87 ARG B N 1
ATOM 1574 C CA . ARG B 1 87 ? 11.07 11.898 -6.93 1 98 87 ARG B CA 1
ATOM 1575 C C . ARG B 1 87 ? 10.461 11.969 -5.531 1 98 87 ARG B C 1
ATOM 1577 O O . ARG B 1 87 ? 10.312 10.945 -4.859 1 98 87 ARG B O 1
ATOM 1584 N N . ASP B 1 88 ? 10.219 13.18 -5.094 1 97.56 88 ASP B N 1
ATOM 1585 C CA . ASP B 1 88 ? 9.531 13.391 -3.822 1 97.56 88 ASP B CA 1
ATOM 1586 C C . ASP B 1 88 ? 8.539 14.539 -3.916 1 97.56 88 ASP B C 1
ATOM 1588 O O . ASP B 1 88 ? 8.609 15.359 -4.836 1 97.56 88 ASP B O 1
ATOM 1592 N N . VAL B 1 89 ? 7.582 14.531 -3.061 1 97.75 89 VAL B N 1
ATOM 1593 C CA . VAL B 1 89 ? 6.586 15.602 -2.998 1 97.75 89 VAL B CA 1
ATOM 1594 C C . VAL B 1 89 ? 6.25 15.906 -1.54 1 97.75 89 VAL B C 1
ATOM 1596 O O . VAL B 1 89 ? 6.137 14.992 -0.718 1 97.75 89 VAL B O 1
ATOM 1599 N N . ASN B 1 90 ? 6.211 17.188 -1.265 1 97.19 90 ASN B N 1
ATOM 1600 C CA . ASN B 1 90 ? 5.812 17.672 0.054 1 97.19 90 ASN B CA 1
ATOM 1601 C C . ASN B 1 90 ? 4.293 17.75 0.185 1 97.19 90 ASN B C 1
ATOM 1603 O O . ASN B 1 90 ? 3.654 18.578 -0.455 1 97.19 90 ASN B O 1
ATOM 1607 N N . LEU B 1 91 ? 3.684 16.969 1.068 1 97.31 91 LEU B N 1
ATOM 1608 C CA . LEU B 1 91 ? 2.23 16.891 1.168 1 97.31 91 LEU B CA 1
ATOM 1609 C C . LEU B 1 91 ? 1.649 18.188 1.728 1 97.31 91 LEU B C 1
ATOM 1611 O O . LEU B 1 91 ? 0.496 18.516 1.451 1 97.31 91 LEU B O 1
ATOM 1615 N N . ASN B 1 92 ? 2.447 18.906 2.418 1 95.81 92 ASN B N 1
ATOM 1616 C CA . ASN B 1 92 ? 1.989 20.188 2.959 1 95.81 92 ASN B CA 1
ATOM 1617 C C . ASN B 1 92 ? 1.634 21.172 1.849 1 95.81 92 ASN B C 1
ATOM 1619 O O . ASN B 1 92 ? 0.973 22.188 2.098 1 95.81 92 ASN B O 1
ATOM 1623 N N . GLU B 1 93 ? 2.096 20.906 0.732 1 95.88 93 GLU B N 1
ATOM 1624 C CA . GLU B 1 93 ? 1.837 21.812 -0.385 1 95.88 93 GLU B CA 1
ATOM 1625 C C . GLU B 1 93 ? 0.346 21.891 -0.698 1 95.88 93 GLU B C 1
ATOM 1627 O O . GLU B 1 93 ? -0.137 22.906 -1.196 1 95.88 93 GLU B O 1
ATOM 1632 N N . ARG B 1 94 ? -0.424 20.781 -0.45 1 96.94 94 ARG B N 1
ATOM 1633 C CA . ARG B 1 94 ? -1.815 20.781 -0.89 1 96.94 94 ARG B CA 1
ATOM 1634 C C . ARG B 1 94 ? -2.719 20.125 0.151 1 96.94 94 ARG B C 1
ATOM 1636 O O . ARG B 1 94 ? -3.945 20.234 0.071 1 96.94 94 ARG B O 1
ATOM 1643 N N . VAL B 1 95 ? -2.234 19.484 1.072 1 97.06 95 VAL B N 1
ATOM 1644 C CA . VAL B 1 95 ? -3.037 18.734 2.029 1 97.06 95 VAL B CA 1
ATOM 1645 C C . VAL B 1 95 ? -3.25 19.562 3.295 1 97.06 95 VAL B C 1
ATOM 1647 O O . VAL B 1 95 ? -2.285 19.984 3.932 1 97.06 95 VAL B O 1
ATOM 1650 N N . PHE B 1 96 ? -4.449 19.703 3.713 1 96.69 96 PHE B N 1
ATOM 1651 C CA . PHE B 1 96 ? -4.828 20.469 4.898 1 96.69 96 PHE B CA 1
ATOM 1652 C C . PHE B 1 96 ? -5.836 19.703 5.738 1 96.69 96 PHE B C 1
ATOM 1654 O O . PHE B 1 96 ? -6.469 18.75 5.254 1 96.69 96 PHE B O 1
ATOM 1661 N N . ASN B 1 97 ? -5.895 20.016 7.008 1 97.56 97 ASN B N 1
ATOM 1662 C CA . ASN B 1 97 ? -6.949 19.531 7.895 1 97.56 97 ASN B CA 1
ATOM 1663 C C . ASN B 1 97 ? -8.125 20.516 7.949 1 97.56 97 ASN B C 1
ATOM 1665 O O . ASN B 1 97 ? -7.961 21.656 8.383 1 97.56 97 ASN B O 1
ATOM 1669 N N . ASN B 1 98 ? -9.242 20.016 7.461 1 97.31 98 ASN B N 1
ATOM 1670 C CA . ASN B 1 98 ? -10.484 20.766 7.582 1 97.31 98 ASN B CA 1
ATOM 1671 C C . ASN B 1 98 ? -11.461 20.094 8.539 1 97.31 98 ASN B C 1
ATOM 1673 O O . ASN B 1 98 ? -12.273 19.266 8.117 1 97.31 98 ASN B O 1
ATOM 1677 N N . ASN B 1 99 ? -11.414 20.484 9.742 1 97.25 99 ASN B N 1
ATOM 1678 C CA . ASN B 1 99 ? -12.297 20 10.797 1 97.25 99 ASN B CA 1
ATOM 1679 C C . ASN B 1 99 ? -12.328 18.469 10.836 1 97.25 99 ASN B C 1
ATOM 1681 O O . ASN B 1 99 ? -13.398 17.859 10.797 1 97.25 99 ASN B O 1
ATOM 1685 N N . GLY B 1 100 ? -11.203 17.875 10.773 1 96.88 100 GLY B N 1
ATOM 1686 C CA . GLY B 1 100 ? -11.094 16.438 10.938 1 96.88 100 GLY B CA 1
ATOM 1687 C C . GLY B 1 100 ? -11.125 15.68 9.617 1 96.88 100 GLY B C 1
ATOM 1688 O O . GLY B 1 100 ? -11.211 14.453 9.602 1 96.88 100 GLY B O 1
ATOM 1689 N N . HIS B 1 101 ? -11.07 16.422 8.492 1 97.19 101 HIS B N 1
ATOM 1690 C CA . HIS B 1 101 ? -11.031 15.812 7.164 1 97.19 101 HIS B CA 1
ATOM 1691 C C . HIS B 1 101 ? -9.836 16.312 6.359 1 97.19 101 HIS B C 1
ATOM 1693 O O . HIS B 1 101 ? -9.484 17.484 6.438 1 97.19 101 HIS B O 1
ATOM 1699 N N . PHE B 1 102 ? -9.203 15.375 5.633 1 97.5 102 PHE B N 1
ATOM 1700 C CA . PHE B 1 102 ? -8.203 15.82 4.672 1 97.5 102 PHE B CA 1
ATOM 1701 C C . PHE B 1 102 ? -8.836 16.672 3.586 1 97.5 102 PHE B C 1
ATOM 1703 O O . PHE B 1 102 ? -9.867 16.312 3.018 1 97.5 102 PHE B O 1
ATOM 1710 N N . GLU B 1 103 ? -8.305 17.766 3.398 1 97.31 103 GLU B N 1
ATOM 1711 C CA . GLU B 1 103 ? -8.711 18.656 2.309 1 97.31 103 GLU B CA 1
ATOM 1712 C C . GLU B 1 103 ? -7.527 19.031 1.424 1 97.31 103 GLU B C 1
ATOM 1714 O O . GLU B 1 103 ? -6.445 19.344 1.926 1 97.31 103 GLU B O 1
ATOM 1719 N N . PHE B 1 104 ? -7.758 18.891 0.108 1 96.75 104 PHE B N 1
ATOM 1720 C CA . PHE B 1 104 ? -6.723 19.25 -0.856 1 96.75 104 PHE B CA 1
ATOM 1721 C C . PHE B 1 104 ? -7.031 20.578 -1.521 1 96.75 104 PHE B C 1
ATOM 1723 O O . PHE B 1 104 ? -8.148 20.812 -1.979 1 96.75 104 PHE B O 1
ATOM 1730 N N . GLN B 1 105 ? -6.062 21.453 -1.512 1 93.5 105 GLN B N 1
ATOM 1731 C CA . GLN B 1 105 ? -6.254 22.766 -2.102 1 93.5 105 GLN B CA 1
ATOM 1732 C C . GLN B 1 105 ? -5.375 22.953 -3.336 1 93.5 105 GLN B C 1
ATOM 1734 O O . GLN B 1 105 ? -4.18 22.656 -3.303 1 93.5 105 GLN B O 1
ATOM 1739 N N . TYR B 1 106 ? -6.02 23.297 -4.5 1 87.38 106 TYR B N 1
ATOM 1740 C CA . TYR B 1 106 ? -5.332 23.5 -5.77 1 87.38 106 TYR B CA 1
ATOM 1741 C C . TYR B 1 106 ? -5.281 24.984 -6.129 1 87.38 106 TYR B C 1
ATOM 1743 O O . TYR B 1 106 ? -6.172 25.75 -5.75 1 87.38 106 TYR B O 1
#

pLDDT: mean 95.31, std 2.73, range [87.06, 98.12]